Protein AF-A0A540X9M1-F1 (afdb_monomer_lite)

Structure (mmCIF, N/CA/C/O backbone):
data_AF-A0A540X9M1-F1
#
_entry.id   AF-A0A540X9M1-F1
#
loop_
_atom_site.group_PDB
_atom_site.id
_atom_site.type_symbol
_atom_site.label_atom_id
_atom_site.label_alt_id
_atom_site.label_comp_id
_atom_site.label_asym_id
_atom_site.label_entity_id
_atom_site.label_seq_id
_atom_site.pdbx_PDB_ins_code
_atom_site.Cartn_x
_atom_site.Cartn_y
_atom_site.Cartn_z
_atom_site.occupancy
_atom_site.B_iso_or_equiv
_atom_site.auth_seq_id
_atom_site.auth_comp_id
_atom_site.auth_asym_id
_atom_site.auth_atom_id
_atom_site.pdbx_PDB_model_num
ATOM 1 N N . MET A 1 1 ? 15.191 -65.947 -12.363 1.00 40.12 1 MET A N 1
ATOM 2 C CA . MET A 1 1 ? 13.821 -66.098 -11.823 1.00 40.12 1 MET A CA 1
ATOM 3 C C . MET A 1 1 ? 12.931 -65.120 -12.589 1.00 40.12 1 MET A C 1
ATOM 5 O O . MET A 1 1 ? 13.171 -63.929 -12.495 1.00 40.12 1 MET A O 1
ATOM 9 N N . ALA A 1 2 ? 12.210 -65.554 -13.632 1.00 44.59 2 ALA A N 1
ATOM 10 C CA . ALA A 1 2 ? 10.757 -65.828 -13.598 1.00 44.59 2 ALA A CA 1
ATOM 11 C C . ALA A 1 2 ? 9.999 -64.761 -12.771 1.00 44.59 2 ALA A C 1
ATOM 13 O O . ALA A 1 2 ? 10.252 -64.634 -11.583 1.00 44.59 2 ALA A O 1
ATOM 14 N N . THR A 1 3 ? 9.066 -63.954 -13.288 1.00 43.56 3 THR A N 1
ATOM 15 C CA . THR A 1 3 ? 7.877 -64.347 -14.061 1.00 43.56 3 THR A CA 1
ATOM 16 C C . THR A 1 3 ? 7.210 -63.097 -14.662 1.00 43.56 3 THR A C 1
ATOM 18 O O . THR A 1 3 ? 7.211 -62.031 -14.054 1.00 43.56 3 THR A O 1
ATOM 21 N N . ALA A 1 4 ? 6.605 -63.247 -15.839 1.00 46.09 4 ALA A N 1
ATOM 22 C CA . ALA A 1 4 ? 5.789 -62.248 -16.523 1.00 46.09 4 ALA A CA 1
ATOM 23 C C . ALA A 1 4 ? 4.456 -61.947 -15.805 1.00 46.09 4 ALA A C 1
ATOM 25 O O . ALA A 1 4 ? 3.835 -62.854 -15.252 1.00 46.09 4 ALA A O 1
ATOM 26 N N . LYS A 1 5 ? 3.926 -60.722 -15.960 1.00 47.62 5 LYS A N 1
ATOM 27 C CA . LYS A 1 5 ? 2.469 -60.500 -16.015 1.00 47.62 5 LYS A CA 1
ATOM 28 C C . LYS A 1 5 ? 2.088 -59.290 -16.880 1.00 47.62 5 LYS A C 1
ATOM 30 O O . LYS A 1 5 ? 2.079 -58.138 -16.470 1.00 47.62 5 LYS A O 1
ATOM 35 N N . LYS A 1 6 ? 1.768 -59.646 -18.119 1.00 46.22 6 LYS A N 1
ATOM 36 C CA . LYS A 1 6 ? 0.919 -58.992 -19.120 1.00 46.22 6 LYS A CA 1
ATOM 37 C C . LYS A 1 6 ? -0.387 -58.471 -18.495 1.00 46.22 6 LYS A C 1
ATOM 39 O O . LYS A 1 6 ? -1.029 -59.254 -17.799 1.00 46.22 6 LYS A O 1
ATOM 44 N N . SER A 1 7 ? -0.811 -57.234 -18.794 1.00 37.56 7 SER A N 1
ATOM 45 C CA . SER A 1 7 ? -2.231 -56.853 -18.998 1.00 37.56 7 SER A CA 1
ATOM 46 C C . SER A 1 7 ? -2.423 -55.365 -19.338 1.00 37.56 7 SER A C 1
ATOM 48 O O . SER A 1 7 ? -2.396 -54.497 -18.476 1.00 37.56 7 SER A O 1
ATOM 50 N N . ALA A 1 8 ? -2.718 -55.114 -20.609 1.00 46.34 8 ALA A N 1
ATOM 51 C CA . ALA A 1 8 ? -3.653 -54.107 -21.120 1.00 46.34 8 ALA A CA 1
ATOM 52 C C . ALA A 1 8 ? -4.416 -54.797 -22.281 1.00 46.34 8 ALA A C 1
ATOM 54 O O . ALA A 1 8 ? -3.934 -55.843 -22.733 1.00 46.34 8 ALA A O 1
ATOM 55 N N . PRO A 1 9 ? -5.534 -54.284 -22.837 1.00 51.19 9 PRO A N 1
ATOM 56 C CA . PRO A 1 9 ? -6.369 -53.133 -22.474 1.00 51.19 9 PRO A CA 1
ATOM 57 C C . PRO A 1 9 ? -7.859 -53.533 -22.292 1.00 51.19 9 PRO A C 1
ATOM 59 O O . PRO A 1 9 ? -8.270 -54.629 -22.671 1.00 51.19 9 PRO A O 1
ATOM 62 N N . ARG A 1 10 ? -8.726 -52.640 -21.794 1.00 41.19 10 ARG A N 1
ATOM 63 C CA . ARG A 1 10 ? -10.184 -52.790 -21.982 1.00 41.19 10 ARG A CA 1
ATOM 64 C C . ARG A 1 10 ? -10.826 -51.485 -22.436 1.00 41.19 10 ARG A C 1
ATOM 66 O O . ARG A 1 10 ? -10.939 -50.525 -21.687 1.00 41.19 10 ARG A O 1
ATOM 73 N N . LYS A 1 11 ? -11.243 -51.511 -23.701 1.00 40.19 11 LYS A N 1
ATOM 74 C CA . LYS A 1 11 ? -12.131 -50.572 -24.386 1.00 40.19 11 LYS A CA 1
ATOM 75 C C . LYS A 1 11 ? -13.544 -51.174 -24.340 1.00 40.19 11 LYS A C 1
ATOM 77 O O . LYS A 1 11 ? -13.704 -52.330 -24.721 1.00 40.19 11 LYS A O 1
ATOM 82 N N . ALA A 1 12 ? -14.544 -50.404 -23.924 1.00 38.69 12 ALA A N 1
ATOM 83 C CA . ALA A 1 12 ? -15.970 -50.604 -24.221 1.00 38.69 12 ALA A CA 1
ATOM 84 C C . ALA A 1 12 ? -16.629 -49.216 -24.074 1.00 38.69 12 ALA A C 1
ATOM 86 O O . ALA A 1 12 ? -16.526 -48.616 -23.014 1.00 38.69 12 ALA A O 1
ATOM 87 N N . ALA A 1 13 ? -16.999 -48.506 -25.141 1.00 34.94 13 ALA A N 1
ATOM 88 C CA . ALA A 1 13 ? -18.097 -48.726 -26.090 1.00 34.94 13 ALA A CA 1
ATOM 89 C C . ALA A 1 13 ? -19.477 -48.277 -25.557 1.00 34.94 13 ALA A C 1
ATOM 91 O O . ALA A 1 13 ? -20.135 -49.005 -24.827 1.00 34.94 13 ALA A O 1
ATOM 92 N N . MET A 1 14 ? -19.889 -47.100 -26.054 1.00 36.44 14 MET A N 1
ATOM 93 C CA . MET A 1 14 ? -21.210 -46.760 -26.610 1.00 36.44 14 MET A CA 1
ATOM 94 C C . MET A 1 14 ? -22.452 -46.851 -25.699 1.00 36.44 14 MET A C 1
ATOM 96 O O . MET A 1 14 ? -22.857 -47.944 -25.314 1.00 36.44 14 MET A O 1
ATOM 100 N N . LYS A 1 15 ? -23.183 -45.731 -25.555 1.00 41.03 15 LYS A N 1
ATOM 101 C CA . LYS A 1 15 ? -24.557 -45.585 -26.084 1.00 41.03 15 LYS A CA 1
ATOM 102 C C . LYS A 1 15 ? -25.106 -44.155 -25.957 1.00 41.03 15 LYS A C 1
ATOM 104 O O . LYS A 1 15 ? -25.005 -43.489 -24.938 1.00 41.03 15 LYS A O 1
ATOM 109 N N . ASN A 1 16 ? -25.668 -43.766 -27.090 1.00 31.14 16 ASN A N 1
ATOM 110 C CA . ASN A 1 16 ? -26.363 -42.565 -27.521 1.00 31.14 16 ASN A CA 1
ATOM 111 C C . ASN A 1 16 ? -27.521 -42.115 -26.604 1.00 31.14 16 ASN A C 1
ATOM 113 O O . ASN A 1 16 ? -28.281 -42.953 -26.124 1.00 31.14 16 ASN A O 1
ATOM 117 N N . SER A 1 17 ? -27.756 -40.805 -26.491 1.00 35.28 17 SER A N 1
ATOM 118 C CA . SER A 1 17 ? -29.108 -40.255 -26.304 1.00 35.28 17 SER A CA 1
ATOM 119 C C . SER A 1 17 ? -29.213 -38.882 -26.957 1.00 35.28 17 SER A C 1
ATOM 121 O O . SER A 1 17 ? -28.836 -37.849 -26.415 1.00 35.28 17 SER A O 1
ATOM 123 N N . THR A 1 18 ? -29.710 -38.931 -28.186 1.00 35.53 18 THR A N 1
ATOM 124 C CA . THR A 1 18 ? -30.287 -37.840 -28.961 1.00 35.53 18 THR A CA 1
ATOM 125 C C . THR A 1 18 ? -31.755 -37.629 -28.589 1.00 35.53 18 THR A C 1
ATOM 127 O O . THR A 1 18 ? -32.538 -38.571 -28.667 1.00 35.53 18 THR A O 1
ATOM 130 N N . SER A 1 19 ? -32.134 -36.376 -28.355 1.00 38.03 19 SER A N 1
ATOM 131 C CA . SER A 1 19 ? -33.450 -35.779 -28.659 1.00 38.03 19 SER A CA 1
ATOM 132 C C . SER A 1 19 ? -33.206 -34.263 -28.695 1.00 38.03 19 SER A C 1
ATOM 134 O O . SER A 1 19 ? -32.869 -33.691 -27.667 1.00 38.03 19 SER A O 1
ATOM 136 N N . LYS A 1 20 ? -33.064 -33.553 -29.821 1.00 33.50 20 LYS A N 1
ATOM 137 C CA . LYS A 1 20 ? -33.944 -33.308 -30.981 1.00 33.50 20 LYS A CA 1
ATOM 138 C C . LYS A 1 20 ? -35.369 -32.823 -30.639 1.00 33.50 20 LYS A C 1
ATOM 140 O O . LYS A 1 20 ? -36.258 -33.624 -30.400 1.00 33.50 20 LYS A O 1
ATOM 145 N N . THR A 1 21 ? -35.515 -31.493 -30.771 1.00 27.20 21 THR A N 1
ATOM 146 C CA . THR A 1 21 ? -36.560 -30.719 -31.495 1.00 27.20 21 THR A CA 1
ATOM 147 C C . THR A 1 21 ? -38.022 -30.717 -31.039 1.00 27.20 21 THR A C 1
ATOM 149 O O . THR A 1 21 ? -38.683 -31.741 -31.125 1.00 27.20 21 THR A O 1
ATOM 152 N N . ALA A 1 22 ? -38.542 -29.504 -30.770 1.00 30.06 22 ALA A N 1
ATOM 153 C CA . ALA A 1 22 ? -39.690 -28.825 -31.429 1.00 30.06 22 ALA A CA 1
ATOM 154 C C . ALA A 1 22 ? -40.214 -27.708 -30.485 1.00 30.06 22 ALA A C 1
ATOM 156 O O . ALA A 1 22 ? -40.530 -27.990 -29.340 1.00 30.06 22 ALA A O 1
ATOM 157 N N . THR A 1 23 ? -40.107 -26.409 -30.795 1.00 27.17 23 THR A N 1
ATOM 158 C CA . THR A 1 23 ? -40.885 -25.588 -31.757 1.00 27.17 23 THR A CA 1
ATOM 159 C C . THR A 1 23 ? -42.190 -25.010 -31.184 1.00 27.17 23 THR A C 1
ATOM 161 O O . THR A 1 23 ? -43.039 -25.739 -30.689 1.00 27.17 23 THR A O 1
ATOM 164 N N . SER A 1 24 ? -42.365 -23.701 -31.446 1.00 29.70 24 SER A N 1
ATOM 165 C CA . SER A 1 24 ? -43.561 -22.842 -31.308 1.00 29.70 24 SER A CA 1
ATOM 166 C C . SER A 1 24 ? -43.813 -22.277 -29.900 1.00 29.70 24 SER A C 1
ATOM 168 O O . SER A 1 24 ? -43.707 -22.989 -28.921 1.00 29.70 24 SER A O 1
ATOM 170 N N . LYS A 1 25 ? -44.176 -21.001 -29.703 1.00 35.75 25 LYS A N 1
ATOM 171 C CA . LYS A 1 25 ? -45.042 -20.169 -30.547 1.00 35.75 25 LYS A CA 1
ATOM 172 C C . LYS A 1 25 ? -44.924 -18.672 -30.186 1.00 35.75 25 LYS A C 1
ATOM 174 O O . LYS A 1 25 ? -44.965 -18.289 -29.024 1.00 35.75 25 LYS A O 1
ATOM 179 N N . LYS A 1 26 ? -44.824 -17.871 -31.245 1.00 30.91 26 LYS A N 1
ATOM 180 C CA . LYS A 1 26 ? -45.209 -16.465 -31.458 1.00 30.91 26 LYS A CA 1
ATOM 181 C C . LYS A 1 26 ? -46.365 -15.938 -30.583 1.00 30.91 26 LYS A C 1
ATOM 183 O O . LYS A 1 26 ? -47.400 -16.584 -30.574 1.00 30.91 26 LYS A O 1
ATOM 188 N N . HIS A 1 27 ? -46.207 -14.739 -30.008 1.00 36.44 27 HIS A N 1
ATOM 189 C CA . HIS A 1 27 ? -47.213 -13.667 -29.806 1.00 36.44 27 HIS A CA 1
ATOM 190 C C . HIS A 1 27 ? -46.422 -12.382 -29.460 1.00 36.44 27 HIS A C 1
ATOM 192 O O . HIS A 1 27 ? -45.698 -12.355 -28.475 1.00 36.44 27 HIS A O 1
ATOM 198 N N . GLU A 1 28 ? -46.191 -11.475 -30.410 1.00 26.77 28 GLU A N 1
ATOM 199 C CA . GLU A 1 28 ? -47.036 -10.320 -30.771 1.00 26.77 28 GLU A CA 1
ATOM 200 C C . GLU A 1 28 ? -47.001 -9.174 -29.738 1.00 26.77 28 GLU A C 1
ATOM 202 O O . GLU A 1 28 ? -47.323 -9.341 -28.567 1.00 26.77 28 GLU A O 1
ATOM 207 N N . ALA A 1 29 ? -46.561 -8.003 -30.211 1.00 33.75 29 ALA A N 1
ATOM 208 C CA . ALA A 1 29 ? -46.493 -6.738 -29.485 1.00 33.75 29 ALA A CA 1
ATOM 209 C C . ALA A 1 29 ? -47.887 -6.131 -29.244 1.00 33.75 29 ALA A C 1
ATOM 211 O O . ALA A 1 29 ? -48.809 -6.371 -30.024 1.00 33.75 29 ALA A O 1
ATOM 212 N N . PRO A 1 30 ? -47.997 -5.184 -28.296 1.00 35.56 30 PRO A N 1
ATOM 213 C CA . PRO A 1 30 ? -48.473 -3.873 -28.729 1.00 35.56 30 PRO A CA 1
ATOM 214 C C . PRO A 1 30 ? -47.672 -2.678 -28.180 1.00 35.56 30 PRO A C 1
ATOM 216 O O . PRO A 1 30 ? -46.792 -2.774 -27.333 1.00 35.56 30 PRO A O 1
ATOM 219 N N . LYS A 1 31 ? -47.982 -1.539 -28.802 1.00 28.56 31 LYS A N 1
ATOM 220 C CA . LYS A 1 31 ? -47.315 -0.232 -28.844 1.00 28.56 31 LYS A CA 1
ATOM 221 C C . LYS A 1 31 ? -47.693 0.703 -27.679 1.00 28.56 31 LYS A C 1
ATOM 223 O O . LYS A 1 31 ? -48.821 0.624 -27.214 1.00 28.56 31 LYS A O 1
ATOM 228 N N . LYS A 1 32 ? -46.831 1.725 -27.476 1.00 28.73 32 LYS A N 1
ATOM 229 C CA . LYS A 1 32 ? -47.068 3.099 -26.935 1.00 28.73 32 LYS A CA 1
ATOM 230 C C . LYS A 1 32 ? -47.558 3.158 -25.471 1.00 28.73 32 LYS A C 1
ATOM 232 O O . LYS A 1 32 ? -48.390 2.375 -25.066 1.00 28.73 32 LYS A O 1
ATOM 237 N N . VAL A 1 33 ? -47.065 4.048 -24.602 1.00 28.75 33 VAL A N 1
ATOM 238 C CA . VAL A 1 33 ? -47.273 5.511 -24.604 1.00 28.75 33 VAL A CA 1
ATOM 239 C C . VAL A 1 33 ? -46.202 6.209 -23.732 1.00 28.75 33 VAL A C 1
ATOM 241 O O . VAL A 1 33 ? -45.885 5.752 -22.642 1.00 28.75 33 VAL A O 1
ATOM 244 N N . ALA A 1 34 ? -45.713 7.363 -24.189 1.00 31.67 34 ALA A N 1
ATOM 245 C CA . ALA A 1 34 ? -45.129 8.457 -23.394 1.00 31.67 34 ALA A CA 1
ATOM 246 C C . ALA A 1 34 ? -45.814 9.767 -23.853 1.00 31.67 34 ALA A C 1
ATOM 248 O O . ALA A 1 34 ? -46.407 9.737 -24.939 1.00 31.67 34 ALA A O 1
ATOM 249 N N . PRO A 1 35 ? -45.659 10.948 -23.209 1.00 41.44 35 PRO A N 1
ATOM 250 C CA . PRO A 1 35 ? -45.344 11.334 -21.819 1.00 41.44 35 PRO A CA 1
ATOM 251 C C . PRO A 1 35 ? -46.453 12.287 -21.257 1.00 41.44 35 PRO A C 1
ATOM 253 O O . PRO A 1 35 ? -47.528 12.379 -21.851 1.00 41.44 35 PRO A O 1
ATOM 256 N N . PRO A 1 36 ? -46.206 13.099 -20.206 1.00 33.16 36 PRO A N 1
ATOM 257 C CA . PRO A 1 36 ? -46.449 14.530 -20.436 1.00 33.16 36 PRO A CA 1
ATOM 258 C C . PRO A 1 36 ? -45.364 15.470 -19.887 1.00 33.16 36 PRO A C 1
ATOM 260 O O . PRO A 1 36 ? -44.827 15.304 -18.796 1.00 33.16 36 PRO A O 1
ATOM 263 N N . LYS A 1 37 ? -45.092 16.513 -20.681 1.00 31.83 37 LYS A N 1
ATOM 264 C CA . LYS A 1 37 ? -44.426 17.762 -20.291 1.00 31.83 37 LYS A CA 1
ATOM 265 C C . LYS A 1 37 ? -45.449 18.700 -19.640 1.00 31.83 37 LYS A C 1
ATOM 267 O O . LYS A 1 37 ? -46.584 18.730 -20.111 1.00 31.83 37 LYS A O 1
ATOM 272 N N . LYS A 1 38 ? -45.007 19.556 -18.709 1.00 29.44 38 LYS A N 1
ATOM 273 C CA . LYS A 1 38 ? -45.338 21.000 -18.654 1.00 29.44 38 LYS A CA 1
ATOM 274 C C . LYS A 1 38 ? -44.505 21.714 -17.572 1.00 29.44 38 LYS A C 1
ATOM 276 O O . LYS A 1 38 ? -44.605 21.392 -16.397 1.00 29.44 38 LYS A O 1
ATOM 281 N N . ALA A 1 39 ? -43.697 22.684 -18.003 1.00 30.80 39 ALA A N 1
ATOM 282 C CA . ALA A 1 39 ? -43.271 23.843 -17.205 1.00 30.80 39 ALA A CA 1
ATOM 283 C C . ALA A 1 39 ? -44.371 24.933 -17.305 1.00 30.80 39 ALA A C 1
ATOM 285 O O . ALA A 1 39 ? -45.205 24.810 -18.213 1.00 30.80 39 ALA A O 1
ATOM 286 N N . PRO A 1 40 ? -44.410 25.979 -16.444 1.00 36.53 40 PRO A N 1
ATOM 287 C CA . PRO A 1 40 ? -43.554 27.157 -16.684 1.00 36.53 40 PRO A CA 1
ATOM 288 C C . PRO A 1 40 ? -43.097 27.992 -15.445 1.00 36.53 40 PRO A C 1
ATOM 290 O O . PRO A 1 40 ? -43.697 27.969 -14.379 1.00 36.53 40 PRO A O 1
ATOM 293 N N . THR A 1 41 ? -42.031 28.779 -15.676 1.00 26.34 41 THR A N 1
ATOM 294 C CA . THR A 1 41 ? -41.731 30.167 -15.211 1.00 26.34 41 THR A CA 1
ATOM 295 C C . THR A 1 41 ? -41.477 30.546 -13.731 1.00 26.34 41 THR A C 1
ATOM 297 O O . THR A 1 41 ? -42.386 30.679 -12.930 1.00 26.34 41 THR A O 1
ATOM 300 N N . ALA A 1 42 ? -40.204 30.890 -13.473 1.00 29.44 42 ALA A N 1
ATOM 301 C CA . ALA A 1 42 ? -39.637 32.124 -12.885 1.00 29.44 42 ALA A CA 1
ATOM 302 C C . ALA A 1 42 ? -40.184 32.812 -11.595 1.00 29.44 42 ALA A C 1
ATOM 304 O O . ALA A 1 42 ? -41.259 33.395 -11.587 1.00 29.44 42 ALA A O 1
ATOM 305 N N . ARG A 1 43 ? -39.217 33.018 -10.669 1.00 26.03 43 ARG A N 1
ATOM 306 C CA . ARG A 1 43 ? -38.834 34.257 -9.925 1.00 26.03 43 ARG A CA 1
ATOM 307 C C . ARG A 1 43 ? -39.224 34.440 -8.430 1.00 26.03 43 ARG A C 1
ATOM 309 O O . ARG A 1 43 ? -40.346 34.784 -8.102 1.00 26.03 43 ARG A O 1
ATOM 316 N N . LYS A 1 44 ? -38.143 34.460 -7.618 1.00 25.77 44 LYS A N 1
ATOM 317 C CA . LYS A 1 44 ? -37.767 35.365 -6.493 1.00 25.77 44 LYS A CA 1
ATOM 318 C C . LYS A 1 44 ? -38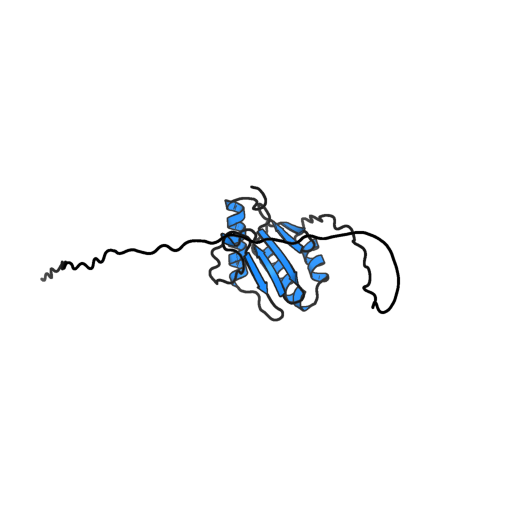.353 35.193 -5.065 1.00 25.77 44 LYS A C 1
ATOM 320 O O . LYS A 1 44 ? -39.505 35.521 -4.849 1.00 25.77 44 LYS A O 1
ATOM 325 N N . SER A 1 45 ? -37.424 34.903 -4.120 1.00 27.83 45 SER A N 1
ATOM 326 C CA . SER A 1 45 ? -37.226 35.439 -2.730 1.00 27.83 45 SER A CA 1
ATOM 327 C C . SER A 1 45 ? -38.396 35.331 -1.722 1.00 27.83 45 SER A C 1
ATOM 329 O O . SER A 1 45 ? -39.518 35.635 -2.073 1.00 27.83 45 SER A O 1
ATOM 331 N N . SER A 1 46 ? -38.261 34.966 -0.437 1.00 28.52 46 SER A N 1
ATOM 332 C CA . SER A 1 46 ? -37.218 35.238 0.576 1.00 28.52 46 SER A CA 1
ATOM 333 C C . SER A 1 46 ? -37.620 34.635 1.949 1.00 28.52 46 SER A C 1
ATOM 335 O O . SER A 1 46 ? -38.806 34.674 2.250 1.00 28.52 46 SER A O 1
ATOM 337 N N . SER A 1 47 ? -36.624 34.262 2.788 1.00 30.70 47 SER A N 1
ATOM 338 C CA . SER A 1 47 ? -36.597 34.339 4.285 1.00 30.70 47 SER A CA 1
ATOM 339 C C . SER A 1 47 ? -37.530 33.389 5.081 1.00 30.70 47 SER A C 1
ATOM 341 O O . SER A 1 47 ? -38.672 33.223 4.696 1.00 30.70 47 SER A O 1
ATOM 343 N N . LYS A 1 48 ? -37.244 32.763 6.240 1.00 30.17 48 LYS A N 1
ATOM 344 C CA . LYS A 1 48 ? -36.210 32.723 7.313 1.00 30.17 48 LYS A CA 1
ATOM 345 C C . LYS A 1 48 ? -36.714 31.587 8.264 1.00 30.17 48 LYS A C 1
ATOM 347 O O . LYS A 1 48 ? -37.924 31.448 8.375 1.00 30.17 48 LYS A O 1
ATOM 352 N N . ASP A 1 49 ? -35.955 30.672 8.874 1.00 27.97 49 ASP A N 1
ATOM 353 C CA . ASP A 1 49 ? -35.146 30.831 10.097 1.00 27.97 49 ASP A CA 1
ATOM 354 C C . ASP A 1 49 ? -34.761 29.423 10.648 1.00 27.97 49 ASP A C 1
ATOM 356 O O . ASP A 1 49 ? -35.577 28.507 10.554 1.00 27.97 49 ASP A O 1
ATOM 360 N N . ARG A 1 50 ? -33.598 29.319 11.328 1.00 31.06 50 ARG A N 1
ATOM 361 C CA . ARG A 1 50 ? -33.221 28.322 12.376 1.00 31.06 50 ARG A CA 1
ATOM 362 C C . ARG A 1 50 ? -32.836 26.889 11.931 1.00 31.06 50 ARG A C 1
ATOM 364 O O . ARG A 1 50 ? -33.647 26.167 11.381 1.00 31.06 50 ARG A O 1
ATOM 371 N N . SER A 1 51 ? -31.651 26.320 12.183 1.00 34.72 51 SER A N 1
ATOM 372 C CA . SER A 1 51 ? -30.505 26.652 13.042 1.00 34.72 51 SER A CA 1
ATOM 373 C C . SER A 1 51 ? -29.250 25.932 12.520 1.00 34.72 51 SER A C 1
ATOM 375 O O . SER A 1 51 ? -29.189 24.704 12.546 1.00 34.72 51 SER A O 1
ATOM 377 N N . GLU A 1 52 ? -28.228 26.684 12.112 1.00 31.64 52 GLU A N 1
ATOM 378 C CA . GLU A 1 52 ? -26.888 26.152 11.842 1.00 31.64 52 GLU A CA 1
ATOM 379 C C . GLU A 1 52 ? -26.077 26.062 13.146 1.00 31.64 52 GLU A C 1
ATOM 381 O O . GLU A 1 52 ? -25.994 27.027 13.906 1.00 31.64 52 GLU A O 1
ATOM 386 N N . ARG A 1 53 ? -25.452 24.904 13.401 1.00 35.50 53 ARG A N 1
ATOM 387 C CA . ARG A 1 53 ? -24.252 24.821 14.251 1.00 35.50 53 ARG A CA 1
ATOM 388 C C . ARG A 1 53 ? -23.035 25.023 13.347 1.00 35.50 53 ARG A C 1
ATOM 390 O O . ARG A 1 53 ? -23.018 24.459 12.253 1.00 35.50 53 ARG A O 1
ATOM 397 N N . PRO A 1 54 ? -22.033 25.807 13.767 1.00 35.94 54 PRO A N 1
ATOM 398 C CA . PRO A 1 54 ? -20.979 26.261 12.876 1.00 35.94 54 PRO A CA 1
ATOM 399 C C . PRO A 1 54 ? -20.035 25.109 12.526 1.00 35.94 54 PRO A C 1
ATOM 401 O O . PRO A 1 54 ? -19.370 24.547 13.394 1.00 35.94 54 PRO A O 1
ATOM 404 N N . VAL A 1 55 ? -19.947 24.782 11.237 1.00 42.75 55 VAL A N 1
ATOM 405 C CA . VAL A 1 55 ? -18.792 24.068 10.688 1.00 42.75 55 VAL A CA 1
ATOM 406 C C . VAL A 1 55 ? -17.610 25.047 10.678 1.00 42.75 55 VAL A C 1
ATOM 408 O O . VAL A 1 55 ? -17.716 26.106 10.051 1.00 42.75 55 VAL A O 1
ATOM 411 N N . PRO A 1 56 ? -16.490 24.778 11.374 1.00 40.09 56 PRO A N 1
ATOM 412 C CA . PRO A 1 56 ? -15.324 25.638 11.264 1.00 40.09 56 PRO A CA 1
ATOM 413 C C . PRO A 1 56 ? -14.776 25.527 9.840 1.00 40.09 56 PRO A C 1
ATOM 415 O O . PRO A 1 56 ? -14.304 24.483 9.389 1.00 40.09 56 PRO A O 1
ATOM 418 N N . LYS A 1 57 ? -14.893 26.638 9.117 1.00 42.66 57 LYS A N 1
ATOM 419 C CA . LYS A 1 57 ? -14.395 26.847 7.764 1.00 42.66 57 LYS A CA 1
ATOM 420 C C . LYS A 1 57 ? -12.877 26.998 7.830 1.00 42.66 57 LYS A C 1
ATOM 422 O O . LYS A 1 57 ? -12.377 28.105 8.001 1.00 42.66 57 LYS A O 1
ATOM 427 N N . LEU A 1 58 ? -12.145 25.890 7.718 1.00 36.78 58 LEU A N 1
ATOM 428 C CA . LEU A 1 58 ? -10.704 25.940 7.482 1.00 36.78 58 LEU A CA 1
ATOM 429 C C . LEU A 1 58 ? -10.451 25.973 5.969 1.00 36.78 58 LEU A C 1
ATOM 431 O O . LEU A 1 58 ? -10.901 25.103 5.225 1.00 36.78 58 LEU A O 1
ATOM 435 N N . ALA A 1 59 ? -9.803 27.049 5.530 1.00 35.81 59 ALA A N 1
ATOM 436 C CA . ALA A 1 59 ? -9.504 27.389 4.144 1.00 35.81 59 ALA A CA 1
ATOM 437 C C . ALA A 1 59 ? -8.728 26.283 3.389 1.00 35.81 59 ALA A C 1
ATOM 439 O O . ALA A 1 59 ? -7.980 25.526 4.013 1.00 35.81 59 ALA A O 1
ATOM 440 N N . PRO A 1 60 ? -8.838 26.203 2.046 1.00 44.50 60 PRO A N 1
ATOM 441 C CA . PRO A 1 60 ? -8.020 25.297 1.254 1.00 44.50 60 PRO A CA 1
ATOM 442 C C . PRO A 1 60 ? -6.593 25.852 1.190 1.00 44.50 60 PRO A C 1
ATOM 444 O O . PRO A 1 60 ? -6.289 26.737 0.393 1.00 44.50 60 PRO A O 1
ATOM 447 N N . ALA A 1 61 ? -5.707 25.342 2.045 1.00 43.94 61 ALA A N 1
ATOM 448 C CA . ALA A 1 61 ? -4.277 25.516 1.843 1.00 43.94 61 ALA A CA 1
ATOM 449 C C . ALA A 1 61 ? -3.897 24.795 0.543 1.00 43.94 61 ALA A C 1
ATOM 451 O O . ALA A 1 61 ? -4.176 23.607 0.370 1.00 43.94 61 ALA A O 1
ATOM 452 N N . GLN A 1 62 ? -3.310 25.549 -0.378 1.00 41.50 62 GLN A N 1
ATOM 453 C CA . GLN A 1 62 ? -2.783 25.084 -1.653 1.00 41.50 62 GLN A CA 1
ATOM 454 C C . GLN A 1 62 ? -1.849 23.886 -1.421 1.00 41.50 62 GLN A C 1
ATOM 456 O O . GLN A 1 62 ? -0.727 24.046 -0.950 1.00 41.50 62 GLN A O 1
ATOM 461 N N . VAL A 1 63 ? -2.312 22.673 -1.728 1.00 45.97 63 VAL A N 1
ATOM 462 C CA . VAL A 1 63 ? -1.452 21.485 -1.782 1.00 45.97 63 VAL A CA 1
ATOM 463 C C . VAL A 1 63 ? -0.761 21.490 -3.136 1.00 45.97 63 VAL A C 1
ATOM 465 O O . VAL A 1 63 ? -1.289 20.998 -4.132 1.00 45.97 63 VAL A O 1
ATOM 468 N N . THR A 1 64 ? 0.421 22.095 -3.176 1.00 40.78 64 THR A N 1
ATOM 469 C CA . THR A 1 64 ? 1.405 21.792 -4.211 1.00 40.78 64 THR A CA 1
ATOM 470 C C . THR A 1 64 ? 1.767 20.302 -4.116 1.00 40.78 64 THR A C 1
ATOM 472 O O . THR A 1 64 ? 1.808 19.753 -3.008 1.00 40.78 64 THR A O 1
ATOM 475 N N . PRO A 1 65 ? 1.998 19.599 -5.241 1.00 44.62 65 PRO A N 1
ATOM 476 C CA . PRO A 1 65 ? 2.534 18.245 -5.202 1.00 44.62 65 PRO A CA 1
ATOM 477 C C . PRO A 1 65 ? 3.951 18.307 -4.620 1.00 44.62 65 PRO A C 1
ATOM 479 O O . PRO A 1 65 ? 4.915 18.629 -5.307 1.00 44.62 65 PRO A O 1
ATOM 482 N N . GLN A 1 66 ? 4.063 18.054 -3.318 1.00 50.97 66 GLN A N 1
ATOM 483 C CA . GLN A 1 66 ? 5.335 17.915 -2.619 1.00 50.97 66 GLN A CA 1
ATOM 484 C C . GLN A 1 66 ? 5.929 16.556 -3.013 1.00 50.97 66 GLN A C 1
ATOM 486 O O . GLN A 1 66 ? 5.707 15.549 -2.339 1.00 50.97 66 GLN A O 1
ATOM 491 N N . THR A 1 67 ? 6.653 16.505 -4.131 1.00 46.03 67 THR A N 1
ATOM 492 C CA . THR A 1 67 ? 7.495 15.356 -4.487 1.00 46.03 67 THR A CA 1
ATOM 493 C C . THR A 1 67 ? 8.758 15.429 -3.631 1.00 46.03 67 THR A C 1
ATOM 495 O O . THR A 1 67 ? 9.779 15.961 -4.053 1.00 46.03 67 THR A O 1
ATOM 498 N N . SER A 1 68 ? 8.676 14.981 -2.377 1.00 44.22 68 SER A N 1
ATOM 499 C CA . SER A 1 68 ? 9.859 14.833 -1.525 1.00 44.22 68 SER A CA 1
ATOM 500 C C . SER A 1 68 ? 10.475 13.457 -1.743 1.00 44.22 68 SER A C 1
ATOM 502 O O . SER A 1 68 ? 9.854 12.438 -1.464 1.00 44.22 68 SER A O 1
ATOM 504 N N . SER A 1 69 ? 11.728 13.439 -2.191 1.00 44.97 69 SER A N 1
ATOM 505 C CA . SER A 1 69 ? 12.549 12.241 -2.429 1.00 44.97 69 SER A CA 1
ATOM 506 C C . SER A 1 69 ? 12.884 11.451 -1.153 1.00 44.97 69 SER A C 1
ATOM 508 O O . SER A 1 69 ? 13.509 10.398 -1.219 1.00 44.97 69 SER A O 1
ATOM 510 N N . ALA A 1 70 ? 12.482 11.949 0.018 1.00 47.84 70 ALA A N 1
ATOM 511 C CA . ALA A 1 70 ? 12.550 11.227 1.275 1.00 47.84 70 ALA A CA 1
ATOM 512 C C . ALA A 1 70 ? 11.203 10.533 1.497 1.00 47.84 70 ALA A C 1
ATOM 514 O O . ALA A 1 70 ? 10.247 11.174 1.933 1.00 47.84 70 ALA A O 1
ATOM 515 N N . GLN A 1 71 ? 11.147 9.223 1.228 1.00 51.75 71 GLN A N 1
ATOM 516 C CA . GLN A 1 71 ? 9.961 8.363 1.389 1.00 51.75 71 GLN A CA 1
ATOM 517 C C . GLN A 1 71 ? 9.227 8.518 2.744 1.00 51.75 71 GLN A C 1
ATOM 519 O O . GLN A 1 71 ? 8.076 8.105 2.872 1.00 51.75 71 GLN A O 1
ATOM 524 N N . GLY A 1 72 ? 9.866 9.127 3.748 1.00 59.03 72 GLY A N 1
ATOM 525 C CA . GLY A 1 72 ? 9.292 9.389 5.063 1.00 59.03 72 GLY A CA 1
ATOM 526 C C . GLY A 1 72 ? 8.543 10.716 5.223 1.00 59.03 72 GLY A C 1
ATOM 527 O O . GLY A 1 72 ? 7.542 10.728 5.922 1.00 59.03 72 GLY A O 1
ATOM 528 N N . SER A 1 73 ? 8.950 11.836 4.613 1.00 73.00 73 SER A N 1
ATOM 529 C CA . SER A 1 73 ? 8.476 13.153 5.096 1.00 73.00 73 SER A CA 1
ATOM 530 C C . SER A 1 73 ? 7.006 13.439 4.768 1.00 73.00 73 SER A C 1
ATOM 532 O O . SER A 1 73 ? 6.259 13.921 5.618 1.00 73.00 73 SER A O 1
ATOM 534 N N . ALA A 1 74 ? 6.563 13.109 3.554 1.00 81.62 74 ALA A N 1
ATOM 535 C CA . ALA A 1 74 ? 5.189 13.357 3.124 1.00 81.62 74 ALA A CA 1
ATOM 536 C C . ALA A 1 74 ? 4.197 12.343 3.722 1.00 81.62 74 ALA A C 1
ATOM 538 O O . ALA A 1 74 ? 3.085 12.710 4.107 1.00 81.62 74 ALA A O 1
ATOM 539 N N . VAL A 1 75 ? 4.605 11.074 3.823 1.00 86.88 75 VAL A N 1
ATOM 540 C CA . VAL A 1 75 ? 3.777 10.006 4.399 1.00 86.88 75 VAL A CA 1
ATOM 541 C C . VAL A 1 75 ? 3.703 10.138 5.917 1.00 86.88 75 VAL A C 1
ATOM 543 O O . VAL A 1 75 ? 2.615 10.009 6.466 1.00 86.88 75 VAL A O 1
ATOM 546 N N . ASP A 1 76 ? 4.797 10.469 6.605 1.00 87.12 76 ASP A N 1
ATOM 547 C CA . ASP A 1 76 ? 4.775 10.687 8.056 1.00 87.12 76 ASP A CA 1
ATOM 548 C C . ASP A 1 76 ? 3.934 11.919 8.423 1.00 87.12 76 ASP A C 1
ATOM 550 O O . ASP A 1 76 ? 3.087 11.838 9.310 1.00 87.12 76 ASP A O 1
ATOM 554 N N . ALA A 1 77 ? 4.029 13.011 7.652 1.00 87.94 77 ALA A N 1
ATOM 555 C CA . ALA A 1 77 ? 3.139 14.161 7.815 1.00 87.94 77 ALA A CA 1
ATOM 556 C C . ALA A 1 77 ? 1.660 13.811 7.565 1.00 87.94 77 ALA A C 1
ATOM 558 O O . ALA A 1 77 ? 0.774 14.367 8.213 1.00 87.94 77 ALA A O 1
ATOM 559 N N . PHE A 1 78 ? 1.369 12.891 6.639 1.00 88.88 78 PHE A N 1
ATOM 560 C CA . PHE A 1 78 ? 0.019 12.356 6.451 1.00 88.88 78 PHE A CA 1
ATOM 561 C C . PHE A 1 78 ? -0.423 11.514 7.658 1.00 88.88 78 PHE A C 1
ATOM 563 O O . PHE A 1 78 ? -1.540 11.693 8.143 1.00 88.88 78 PHE A O 1
ATOM 570 N N . VAL A 1 79 ? 0.459 10.660 8.188 1.00 90.31 79 VAL A N 1
ATOM 571 C CA . VAL A 1 79 ? 0.212 9.840 9.385 1.00 90.31 79 VAL A CA 1
ATOM 572 C C . VAL A 1 79 ? -0.069 10.695 10.612 1.00 90.31 79 VAL A C 1
ATOM 574 O O . VAL A 1 79 ? -1.070 10.465 11.282 1.00 90.31 79 VAL A O 1
ATOM 577 N N . ALA A 1 80 ? 0.720 11.738 10.854 1.00 89.19 80 ALA A N 1
ATOM 578 C CA . ALA A 1 80 ? 0.560 12.625 12.003 1.00 89.19 80 ALA A CA 1
ATOM 579 C C . ALA A 1 80 ? -0.801 13.351 12.058 1.00 89.19 80 ALA A C 1
ATOM 581 O O . ALA A 1 80 ? -1.202 13.831 13.115 1.00 89.19 80 ALA A O 1
ATOM 582 N N . ARG A 1 81 ? -1.526 13.441 10.933 1.00 88.06 81 ARG A N 1
ATOM 583 C CA . ARG A 1 81 ? -2.821 14.138 10.825 1.00 88.06 81 ARG A CA 1
ATOM 584 C C . ARG A 1 81 ? -4.033 13.237 11.080 1.00 88.06 81 ARG A C 1
ATOM 586 O O . ARG A 1 81 ? -5.155 13.736 11.058 1.00 88.06 81 ARG A O 1
ATOM 593 N N . MET A 1 82 ? -3.826 11.932 11.252 1.00 87.19 82 MET A N 1
ATOM 594 C CA . MET A 1 82 ? -4.898 10.941 11.383 1.00 87.19 82 MET A CA 1
ATOM 595 C C . MET A 1 82 ? -5.254 10.628 12.841 1.00 87.19 82 MET A C 1
ATOM 597 O O . MET A 1 82 ? -4.483 10.911 13.755 1.00 87.19 82 MET A O 1
ATOM 601 N N . GLU A 1 83 ? -6.418 10.011 13.059 1.00 83.75 83 GLU A N 1
ATOM 602 C CA . GLU A 1 83 ? -6.824 9.493 14.373 1.00 83.75 83 GLU A CA 1
ATOM 603 C C . GLU A 1 83 ? -5.946 8.301 14.787 1.00 83.75 83 GLU A C 1
ATOM 605 O O . GLU A 1 83 ? -5.473 7.556 13.929 1.00 83.75 83 GLU A O 1
ATOM 610 N N . GLY A 1 84 ? -5.743 8.094 16.095 1.00 88.50 84 GLY A N 1
ATOM 611 C CA . GLY A 1 84 ? -4.758 7.135 16.628 1.00 88.50 84 GLY A CA 1
ATOM 612 C C . GLY A 1 84 ? -4.809 5.751 15.970 1.00 88.50 84 GLY A C 1
ATOM 613 O O . GLY A 1 84 ? -3.814 5.307 15.406 1.00 88.50 84 GLY A O 1
ATOM 614 N N . TRP A 1 85 ? -5.998 5.147 15.890 1.0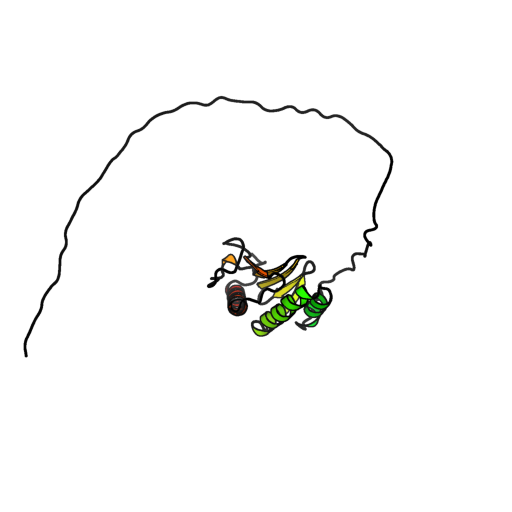0 92.44 85 TRP A N 1
ATOM 615 C CA . TRP A 1 85 ? -6.166 3.812 15.300 1.00 92.44 85 TRP A CA 1
ATOM 616 C C . TRP A 1 85 ? -5.801 3.742 13.805 1.00 92.44 85 TRP A C 1
ATOM 618 O O . TRP A 1 85 ? -5.371 2.699 13.314 1.00 92.44 85 TRP A O 1
ATOM 628 N N . GLN A 1 86 ? -5.966 4.837 13.054 1.00 92.56 86 GLN A N 1
ATOM 629 C CA . GLN A 1 86 ? -5.559 4.899 11.648 1.00 92.56 86 GLN A CA 1
ATOM 630 C C . GLN A 1 86 ? -4.038 4.984 11.542 1.00 92.56 86 GLN A C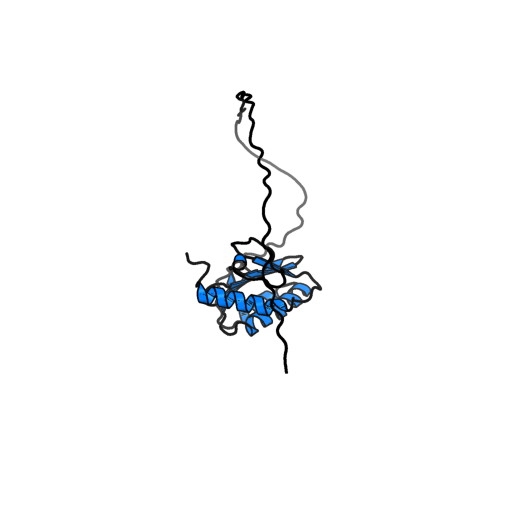 1
ATOM 632 O O . GLN A 1 86 ? -3.459 4.377 10.642 1.00 92.56 86 GLN A O 1
ATOM 637 N N . GLN A 1 87 ? -3.382 5.707 12.457 1.00 92.62 87 GLN A N 1
ATOM 638 C CA . GLN A 1 87 ? -1.921 5.764 12.516 1.00 92.62 87 GLN A CA 1
ATOM 639 C C . GLN A 1 87 ? -1.329 4.382 12.794 1.00 92.62 87 GLN A C 1
ATOM 641 O O . GLN A 1 87 ? -0.370 3.994 12.125 1.00 92.62 87 GLN A O 1
ATOM 646 N N . ASP A 1 88 ? -1.948 3.622 13.701 1.00 92.12 88 ASP A N 1
ATOM 647 C CA . ASP A 1 88 ? -1.542 2.257 14.055 1.00 92.12 88 ASP A CA 1
ATOM 648 C C . ASP A 1 88 ? -1.618 1.276 12.874 1.00 92.12 88 ASP A C 1
ATOM 650 O O . ASP A 1 88 ? -0.922 0.265 12.867 1.00 92.12 88 ASP A O 1
ATOM 654 N N . ILE A 1 89 ? -2.417 1.579 11.845 1.00 94.00 89 ILE A N 1
ATOM 655 C CA . ILE A 1 89 ? -2.521 0.773 10.619 1.00 94.00 89 ILE A CA 1
ATOM 656 C C . ILE A 1 89 ? -1.630 1.334 9.507 1.00 94.00 89 ILE A C 1
ATOM 658 O O . ILE A 1 89 ? -0.901 0.590 8.851 1.00 94.00 89 ILE A O 1
ATOM 662 N N . VAL A 1 90 ? -1.671 2.646 9.263 1.00 93.69 90 VAL A N 1
ATOM 663 C CA . VAL A 1 90 ? -0.971 3.255 8.123 1.00 93.69 90 VAL A CA 1
ATOM 664 C C . VAL A 1 90 ? 0.538 3.299 8.347 1.00 93.69 90 VAL A C 1
ATOM 666 O O . VAL A 1 90 ? 1.284 3.118 7.390 1.00 93.69 90 VAL A O 1
ATOM 669 N N . ARG A 1 91 ? 1.012 3.482 9.585 1.00 92.75 91 ARG A N 1
ATOM 670 C CA . ARG A 1 91 ? 2.450 3.479 9.893 1.00 92.75 91 ARG A CA 1
ATOM 671 C C . ARG A 1 91 ? 3.119 2.136 9.559 1.00 92.75 91 ARG A C 1
ATOM 673 O O . ARG A 1 91 ? 4.079 2.157 8.787 1.00 92.75 91 ARG A O 1
ATOM 680 N N . PRO A 1 92 ? 2.644 0.972 10.052 1.00 93.31 92 PRO A N 1
ATOM 681 C CA . PRO A 1 92 ? 3.233 -0.308 9.661 1.00 93.31 92 PRO A CA 1
ATOM 682 C C . PRO A 1 92 ? 3.004 -0.625 8.183 1.00 93.31 92 PRO A C 1
ATOM 684 O O . PRO A 1 92 ? 3.859 -1.253 7.567 1.00 93.31 92 PRO A O 1
ATOM 68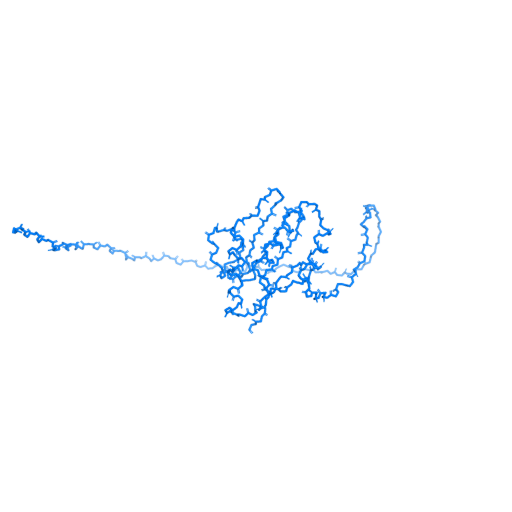7 N N . LEU A 1 93 ? 1.904 -0.156 7.587 1.00 93.56 93 LEU A N 1
ATOM 688 C CA . LEU A 1 93 ? 1.658 -0.327 6.158 1.00 93.56 93 LEU A CA 1
ATOM 689 C C . LEU A 1 93 ? 2.684 0.426 5.300 1.00 93.56 93 LEU A C 1
ATOM 691 O O . LEU A 1 93 ? 3.250 -0.145 4.373 1.00 93.56 93 LEU A O 1
ATOM 695 N N . ALA A 1 94 ? 2.963 1.686 5.633 1.00 93.00 94 ALA A N 1
ATOM 696 C CA . ALA A 1 94 ? 3.978 2.487 4.960 1.00 93.00 94 ALA A CA 1
ATOM 697 C C . ALA A 1 94 ? 5.379 1.886 5.139 1.00 93.00 94 ALA A C 1
ATOM 699 O O . ALA A 1 94 ? 6.141 1.819 4.177 1.00 93.00 94 ALA A O 1
ATOM 700 N N . ALA A 1 95 ? 5.699 1.397 6.342 1.00 92.69 95 ALA A N 1
ATOM 701 C CA . ALA A 1 95 ? 6.962 0.714 6.610 1.00 92.69 95 ALA A CA 1
ATOM 702 C C . ALA A 1 95 ? 7.102 -0.590 5.806 1.00 92.69 95 ALA A C 1
ATOM 704 O O . ALA A 1 95 ? 8.175 -0.865 5.273 1.00 92.69 95 ALA A O 1
ATOM 705 N N . LEU A 1 96 ? 6.021 -1.368 5.673 1.00 94.50 96 LEU A N 1
ATOM 706 C CA . LEU A 1 96 ? 5.990 -2.570 4.840 1.00 94.50 96 LEU A CA 1
ATOM 707 C C . LEU A 1 96 ? 6.252 -2.217 3.374 1.00 94.50 96 LEU A C 1
ATOM 709 O O . LEU A 1 96 ? 7.119 -2.821 2.755 1.00 94.50 96 LEU A O 1
ATOM 713 N N . ILE A 1 97 ? 5.570 -1.205 2.831 1.00 93.81 97 ILE A N 1
ATOM 714 C CA . ILE A 1 97 ? 5.782 -0.788 1.438 1.00 93.81 97 ILE A CA 1
ATOM 715 C C . ILE A 1 97 ? 7.221 -0.301 1.224 1.00 93.81 97 ILE A C 1
ATOM 717 O O . ILE A 1 97 ? 7.852 -0.711 0.258 1.00 93.81 97 ILE A O 1
ATOM 721 N N . ALA A 1 98 ? 7.768 0.511 2.132 1.00 91.88 98 ALA A N 1
ATOM 722 C CA . ALA A 1 98 ? 9.151 0.982 2.037 1.00 91.88 98 ALA A CA 1
ATOM 723 C C . ALA A 1 98 ? 10.173 -0.168 2.106 1.00 91.88 98 ALA A C 1
ATOM 725 O O . ALA A 1 98 ? 11.199 -0.127 1.429 1.00 91.88 98 ALA A O 1
ATOM 726 N N . LYS A 1 99 ? 9.883 -1.211 2.896 1.00 93.31 99 LYS A N 1
ATOM 727 C CA . LYS A 1 99 ? 10.719 -2.411 3.005 1.00 93.31 99 LYS A CA 1
ATOM 728 C C . LYS A 1 99 ? 10.703 -3.247 1.725 1.00 93.31 99 LYS A C 1
ATOM 730 O O . LYS A 1 99 ? 11.765 -3.658 1.271 1.00 93.31 99 LYS A O 1
ATOM 735 N N . GLU A 1 100 ? 9.525 -3.495 1.154 1.00 93.94 100 GLU A N 1
ATOM 736 C CA . GLU A 1 100 ? 9.399 -4.328 -0.051 1.00 93.94 100 GLU A CA 1
ATOM 737 C C . GLU A 1 100 ? 9.726 -3.553 -1.345 1.00 93.94 100 GLU A C 1
ATOM 739 O O . GLU A 1 100 ? 10.062 -4.152 -2.367 1.00 93.94 100 GLU A O 1
ATOM 744 N N . ALA A 1 101 ? 9.667 -2.217 -1.305 1.00 92.56 101 ALA A N 1
ATOM 745 C CA . ALA A 1 101 ? 9.897 -1.319 -2.435 1.00 92.56 101 ALA A CA 1
ATOM 746 C C . ALA A 1 101 ? 10.927 -0.209 -2.107 1.00 92.56 101 ALA A C 1
ATOM 748 O O . ALA A 1 101 ? 10.597 0.980 -2.156 1.00 92.56 101 ALA A O 1
ATOM 749 N N . PRO A 1 102 ? 12.200 -0.542 -1.820 1.00 89.81 102 PRO A N 1
ATOM 750 C CA . PRO A 1 102 ? 13.202 0.452 -1.418 1.00 89.81 102 PRO A CA 1
ATOM 751 C C . PRO A 1 102 ? 13.489 1.513 -2.498 1.00 89.81 102 PRO A C 1
ATOM 753 O O . PRO A 1 102 ? 13.922 2.616 -2.179 1.00 89.81 102 PRO A O 1
ATOM 756 N N . GLY A 1 103 ? 13.222 1.207 -3.772 1.00 88.25 103 GLY A N 1
ATOM 757 C CA . GLY A 1 103 ? 13.353 2.145 -4.894 1.00 88.25 103 GLY A CA 1
ATOM 758 C C . GLY A 1 103 ? 12.091 2.952 -5.221 1.00 88.25 103 GLY A C 1
ATOM 759 O O . GLY A 1 103 ? 12.114 3.745 -6.161 1.00 88.25 103 GLY A O 1
ATOM 760 N N . ALA A 1 104 ? 10.980 2.744 -4.509 1.00 92.06 104 ALA A N 1
ATOM 761 C CA . ALA A 1 104 ? 9.739 3.457 -4.789 1.00 92.06 104 ALA A CA 1
ATOM 762 C C . ALA A 1 104 ? 9.813 4.930 -4.360 1.00 92.06 104 ALA A C 1
ATOM 764 O O . ALA A 1 104 ? 10.459 5.292 -3.384 1.00 92.06 104 ALA A O 1
ATOM 765 N N . SER A 1 105 ? 9.107 5.806 -5.064 1.00 91.38 105 SER A N 1
ATOM 766 C CA . SER A 1 105 ? 8.876 7.181 -4.618 1.00 91.38 105 SER A CA 1
ATOM 767 C C . SER A 1 105 ? 7.485 7.294 -4.010 1.00 91.38 105 SER A C 1
ATOM 769 O O . SER A 1 105 ? 6.526 6.763 -4.564 1.00 91.38 105 SER A O 1
ATOM 771 N N . ALA A 1 106 ? 7.359 7.998 -2.886 1.00 91.12 106 ALA A N 1
ATOM 772 C CA . ALA A 1 106 ? 6.071 8.289 -2.264 1.00 91.12 106 ALA A CA 1
ATOM 773 C C . ALA A 1 106 ? 5.718 9.769 -2.452 1.00 91.12 106 ALA A C 1
ATOM 775 O O . ALA A 1 106 ? 6.541 10.648 -2.203 1.00 91.12 106 ALA A O 1
ATOM 776 N N . TYR A 1 107 ? 4.489 10.059 -2.868 1.00 91.06 107 TYR A N 1
ATOM 777 C CA . TYR A 1 107 ? 3.969 11.421 -3.000 1.00 91.06 107 TYR A CA 1
ATOM 778 C C . TYR A 1 107 ? 2.501 11.493 -2.582 1.00 91.06 107 TYR A C 1
ATOM 780 O O . TYR A 1 107 ? 1.791 10.491 -2.556 1.00 91.06 107 TYR 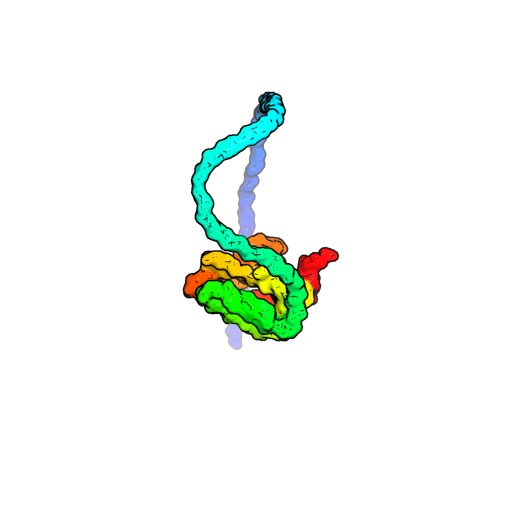A O 1
ATOM 788 N N . ILE A 1 108 ? 2.016 12.693 -2.255 1.00 91.38 108 ILE A N 1
ATOM 789 C CA . ILE A 1 108 ? 0.599 12.904 -1.938 1.00 91.38 108 ILE A CA 1
ATOM 790 C C . ILE A 1 108 ? -0.152 13.316 -3.202 1.00 91.38 108 ILE A C 1
ATOM 792 O O . ILE A 1 108 ? 0.154 14.341 -3.810 1.00 91.38 108 ILE A O 1
ATOM 796 N N . LYS A 1 109 ? -1.185 12.553 -3.566 1.00 89.94 109 LYS A N 1
ATOM 797 C CA . LYS A 1 109 ? -2.115 12.880 -4.652 1.00 89.94 109 LYS A CA 1
ATOM 798 C C . LYS A 1 109 ? -3.547 12.831 -4.132 1.00 89.94 109 LYS A C 1
ATOM 800 O O . LYS A 1 109 ? -3.931 11.887 -3.451 1.00 89.94 109 LYS A O 1
ATOM 805 N N . TRP A 1 110 ? -4.333 13.871 -4.417 1.00 89.25 110 TRP A N 1
ATOM 806 C CA . TRP A 1 110 ? -5.723 14.005 -3.941 1.00 89.25 110 TRP A CA 1
ATOM 807 C C . TRP A 1 110 ? -5.886 13.873 -2.414 1.00 89.25 110 TRP A C 1
ATOM 809 O O . TRP A 1 110 ? -6.913 13.409 -1.929 1.00 89.25 110 TRP A O 1
ATOM 819 N N . GLY A 1 111 ? -4.863 14.271 -1.653 1.00 89.69 111 GLY A N 1
ATOM 820 C CA . GLY A 1 111 ? -4.858 14.150 -0.193 1.00 89.69 111 GLY A CA 1
ATOM 821 C C . GLY A 1 111 ? -4.544 12.746 0.330 1.00 89.69 111 GLY A C 1
ATOM 822 O O . GLY A 1 111 ? -4.748 12.497 1.514 1.00 89.69 111 GLY A O 1
ATOM 823 N N . HIS A 1 112 ? -4.049 11.840 -0.514 1.00 92.38 112 HIS A N 1
ATOM 824 C CA . HIS A 1 112 ? -3.699 10.474 -0.138 1.00 92.38 112 HIS A CA 1
ATOM 825 C C . HIS A 1 112 ? -2.271 10.113 -0.575 1.00 92.38 112 HIS A C 1
ATOM 827 O 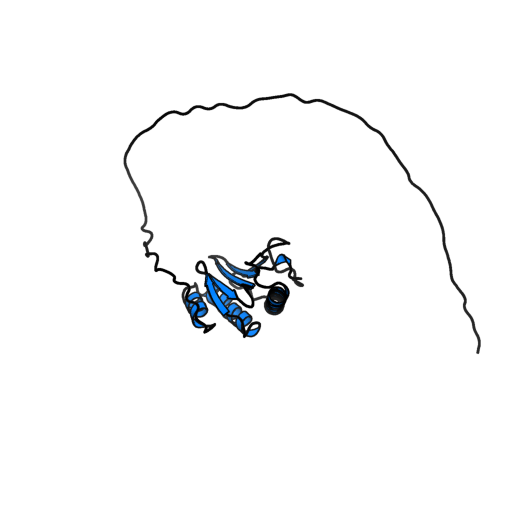O . HIS A 1 112 ? -1.848 10.531 -1.656 1.00 92.38 112 HIS A O 1
ATOM 833 N N . PRO A 1 113 ? -1.520 9.349 0.235 1.00 94.31 113 PRO A N 1
ATOM 834 C CA . PRO A 1 113 ? -0.214 8.837 -0.154 1.00 94.31 113 PRO A CA 1
ATOM 835 C C . PRO A 1 113 ? -0.324 7.803 -1.275 1.00 94.31 113 PRO A C 1
ATOM 837 O O . PRO A 1 113 ? -1.096 6.843 -1.206 1.00 94.31 113 PRO A O 1
ATOM 840 N N . VAL A 1 114 ? 0.482 8.024 -2.305 1.00 94.69 114 VAL A N 1
ATOM 841 C CA . VAL A 1 114 ? 0.655 7.177 -3.478 1.00 94.69 114 VAL A CA 1
ATOM 842 C C . VAL A 1 114 ? 2.120 6.785 -3.570 1.00 94.69 114 VAL A C 1
ATOM 844 O O . VAL A 1 114 ? 2.994 7.643 -3.456 1.00 94.69 114 VAL A O 1
ATOM 847 N N . TRP A 1 115 ? 2.373 5.503 -3.814 1.00 95.31 115 TRP A N 1
ATOM 848 C CA . TRP A 1 115 ? 3.695 4.972 -4.109 1.00 95.31 115 TRP A CA 1
ATOM 849 C C . TRP A 1 115 ? 3.829 4.651 -5.592 1.00 95.31 115 TRP A C 1
ATOM 851 O O . TRP A 1 115 ? 2.924 4.095 -6.223 1.00 95.31 115 TRP A O 1
ATOM 861 N N . ASP A 1 116 ? 4.996 4.985 -6.122 1.00 93.50 116 ASP A N 1
ATOM 862 C CA . ASP A 1 116 ? 5.346 4.885 -7.527 1.00 93.50 116 ASP A CA 1
ATOM 863 C C . ASP A 1 116 ? 6.660 4.143 -7.711 1.00 93.50 116 ASP A C 1
ATOM 865 O O . ASP A 1 116 ? 7.641 4.396 -7.014 1.00 93.50 116 ASP A O 1
ATOM 869 N N . HIS A 1 117 ? 6.654 3.214 -8.657 1.00 94.31 117 HIS A N 1
ATOM 870 C CA . HIS A 1 117 ? 7.831 2.508 -9.120 1.00 94.31 117 HIS A CA 1
ATOM 871 C C . HIS A 1 117 ? 7.566 2.051 -10.557 1.00 94.31 117 HIS A C 1
ATOM 873 O O . HIS A 1 117 ? 6.788 1.121 -10.779 1.00 94.31 117 HIS A O 1
ATOM 879 N N . ALA A 1 118 ? 8.184 2.733 -11.527 1.00 93.12 118 ALA A N 1
ATOM 880 C CA . ALA A 1 118 ? 7.809 2.652 -12.944 1.00 93.12 118 ALA A CA 1
ATOM 881 C C . ALA A 1 118 ? 6.323 3.007 -13.189 1.00 93.12 118 ALA A C 1
ATOM 883 O O . ALA A 1 118 ? 5.654 2.386 -14.014 1.00 93.12 118 ALA A O 1
ATOM 884 N N . GLY A 1 119 ? 5.815 4.010 -12.461 1.00 93.88 119 GLY A N 1
ATOM 885 C CA . GLY A 1 119 ? 4.404 4.394 -12.419 1.00 93.88 119 GLY A CA 1
ATOM 886 C C . GLY A 1 119 ? 3.738 4.026 -11.087 1.00 93.88 119 GLY A C 1
ATOM 887 O O . GLY A 1 119 ? 4.295 3.247 -10.301 1.00 93.88 119 GLY A O 1
ATOM 888 N N . PRO A 1 120 ? 2.542 4.567 -10.796 1.00 95.00 120 PRO A N 1
ATOM 889 C CA . PRO A 1 120 ? 1.880 4.365 -9.515 1.00 95.00 120 PRO A CA 1
ATOM 890 C C . PRO A 1 120 ? 1.454 2.906 -9.365 1.00 95.00 120 PRO A C 1
ATOM 892 O O . PRO A 1 120 ? 0.810 2.345 -10.252 1.00 95.00 120 PRO A O 1
ATOM 895 N N . PHE A 1 121 ? 1.814 2.282 -8.245 1.00 95.44 121 PHE A N 1
ATOM 896 C CA . PHE A 1 121 ? 1.463 0.883 -7.977 1.00 95.44 121 PHE A CA 1
ATOM 897 C C . PHE A 1 121 ? 0.541 0.728 -6.769 1.00 95.44 121 PHE A C 1
ATOM 899 O O . PHE A 1 121 ? -0.346 -0.122 -6.819 1.00 95.44 121 PHE A O 1
ATOM 906 N N . ALA A 1 122 ? 0.683 1.563 -5.730 1.00 96.12 122 ALA A N 1
ATOM 907 C CA . ALA A 1 122 ? -0.108 1.468 -4.500 1.00 96.12 122 ALA A CA 1
ATOM 908 C C . ALA A 1 122 ? -0.601 2.829 -3.985 1.00 96.12 122 ALA A C 1
ATOM 910 O O . ALA A 1 122 ? 0.116 3.827 -4.030 1.00 96.12 122 ALA A O 1
ATOM 911 N N . LEU A 1 123 ? -1.834 2.868 -3.485 1.00 95.19 123 LEU A N 1
ATOM 912 C CA . LEU A 1 123 ? -2.503 4.037 -2.907 1.00 95.19 123 LEU A CA 1
ATOM 913 C C . LEU A 1 123 ? -3.033 3.662 -1.528 1.00 95.19 123 LEU A C 1
ATOM 915 O O . LEU A 1 123 ? -3.730 2.657 -1.398 1.00 95.19 123 LEU A O 1
ATOM 919 N N . VAL A 1 124 ? -2.792 4.500 -0.521 1.00 95.50 124 VAL A N 1
ATOM 920 C CA . VAL A 1 124 ? -3.418 4.337 0.797 1.00 95.50 124 VAL A CA 1
ATOM 921 C C . VAL A 1 124 ? -4.414 5.453 1.051 1.00 95.50 124 VAL A C 1
ATOM 923 O O . VAL A 1 124 ? -4.089 6.633 0.981 1.00 95.50 124 VAL A O 1
ATOM 926 N N . LYS A 1 125 ? -5.645 5.072 1.390 1.00 94.25 125 LYS A N 1
ATOM 927 C CA . LYS A 1 125 ? -6.733 5.986 1.729 1.00 94.25 125 LYS A CA 1
ATOM 928 C C . LYS A 1 125 ? -7.270 5.667 3.115 1.00 94.25 125 LYS A C 1
ATOM 930 O O . LYS A 1 125 ? -7.803 4.586 3.342 1.00 94.25 125 LYS A O 1
ATOM 935 N N . ALA A 1 126 ? -7.201 6.633 4.021 1.00 92.56 126 ALA A N 1
ATOM 936 C CA . ALA A 1 126 ? -7.853 6.537 5.319 1.00 92.56 126 ALA A CA 1
ATOM 937 C C . ALA A 1 126 ? -9.296 7.055 5.228 1.00 92.56 126 ALA A C 1
ATOM 939 O O . ALA A 1 126 ? -9.542 8.183 4.799 1.00 92.56 126 ALA A O 1
ATOM 940 N N . ALA A 1 127 ? -10.254 6.217 5.613 1.00 91.00 127 ALA A N 1
ATOM 941 C CA . ALA A 1 127 ? -11.652 6.571 5.810 1.00 91.00 127 ALA A CA 1
ATOM 942 C C . ALA A 1 127 ? -12.009 6.476 7.302 1.00 91.00 127 ALA A C 1
ATOM 944 O O . ALA A 1 127 ? -11.289 5.873 8.096 1.00 91.00 127 ALA A O 1
ATOM 945 N N . LYS A 1 128 ? -13.163 7.036 7.688 1.00 89.06 128 LYS A N 1
ATOM 946 C CA . LYS A 1 128 ? -13.607 7.093 9.095 1.00 89.06 128 LYS A CA 1
ATOM 947 C C . LYS A 1 128 ? -13.724 5.728 9.786 1.00 89.06 128 LYS A C 1
ATOM 949 O O . LYS A 1 128 ? -13.632 5.670 11.000 1.00 89.06 128 LYS A O 1
ATOM 954 N N . ALA A 1 129 ? -13.959 4.655 9.030 1.00 91.75 129 ALA A N 1
ATOM 955 C CA . ALA A 1 129 ? -14.186 3.312 9.576 1.00 91.75 129 ALA A CA 1
ATOM 956 C C . ALA A 1 129 ? -13.146 2.270 9.130 1.00 91.75 129 ALA A C 1
ATOM 958 O O . ALA A 1 129 ? -13.120 1.163 9.660 1.00 91.75 129 ALA A O 1
ATOM 959 N N . HIS A 1 130 ? -12.324 2.582 8.126 1.00 93.75 130 HIS A N 1
ATOM 960 C CA . HIS A 1 130 ? -11.334 1.653 7.584 1.00 93.75 130 HIS A CA 1
ATOM 961 C C . HIS A 1 130 ? -10.209 2.398 6.862 1.00 93.75 130 HIS A C 1
ATOM 963 O O . HIS A 1 130 ? -10.393 3.507 6.363 1.00 93.75 130 HIS A O 1
ATOM 969 N N . VAL A 1 131 ? -9.058 1.753 6.751 1.00 95.38 131 VAL A N 1
ATOM 970 C CA . VAL A 1 131 ? -7.961 2.137 5.865 1.00 95.38 131 VAL A CA 1
ATOM 971 C C . VAL A 1 131 ? -8.017 1.236 4.639 1.00 95.38 131 VAL A C 1
ATOM 973 O O . VAL A 1 131 ? -8.151 0.025 4.759 1.00 95.38 131 VAL A O 1
ATOM 976 N N . THR A 1 132 ? -7.942 1.822 3.452 1.00 95.94 132 THR A N 1
ATOM 977 C CA . THR A 1 132 ? -7.901 1.095 2.182 1.00 95.94 132 THR A CA 1
ATOM 978 C C . THR A 1 132 ? -6.490 1.149 1.623 1.00 95.94 132 THR A C 1
ATOM 980 O O . THR A 1 132 ? -5.960 2.245 1.443 1.00 95.94 132 THR A O 1
ATOM 983 N N . LEU A 1 133 ? -5.913 -0.005 1.304 1.00 96.62 133 LEU A N 1
ATOM 984 C CA . LEU A 1 133 ? -4.738 -0.114 0.444 1.00 96.62 133 LEU A CA 1
ATOM 985 C C . LEU A 1 133 ? -5.201 -0.593 -0.927 1.00 96.62 133 LEU A C 1
ATOM 987 O O . LEU A 1 133 ? -5.734 -1.691 -1.035 1.00 96.62 133 LEU A O 1
ATOM 991 N N . GLY A 1 134 ? -5.016 0.218 -1.960 1.00 95.69 134 GLY A N 1
ATOM 992 C CA . GLY A 1 134 ? -5.388 -0.122 -3.327 1.00 95.69 134 GLY A CA 1
ATOM 993 C C . GLY A 1 134 ? -4.182 -0.286 -4.240 1.00 95.69 134 GLY A C 1
ATOM 994 O O . GLY A 1 134 ? -3.212 0.457 -4.118 1.00 95.69 134 GLY A O 1
ATOM 995 N N . PHE A 1 135 ? -4.285 -1.213 -5.187 1.00 95.94 135 PHE A N 1
ATOM 996 C CA . PHE A 1 135 ? -3.282 -1.518 -6.199 1.00 95.94 135 PHE A CA 1
ATOM 997 C C . PHE A 1 135 ? -3.832 -1.241 -7.593 1.00 95.94 135 PHE A C 1
ATOM 999 O O . PHE A 1 135 ? -4.836 -1.838 -7.988 1.00 95.94 135 PHE A O 1
ATOM 1006 N N . TRP A 1 136 ? -3.169 -0.367 -8.359 1.00 94.50 136 TRP A N 1
ATOM 1007 C CA . TRP A 1 136 ? -3.637 0.048 -9.694 1.00 94.50 136 TRP A CA 1
ATOM 1008 C C . TRP A 1 136 ? -3.849 -1.126 -10.648 1.00 94.50 136 TRP A C 1
ATOM 1010 O O . TRP A 1 136 ? -4.835 -1.146 -11.376 1.00 94.50 136 TRP A O 1
ATOM 1020 N N . ARG A 1 137 ? -2.949 -2.113 -10.606 1.00 93.19 137 ARG A N 1
ATOM 1021 C CA . ARG A 1 137 ? -3.012 -3.340 -11.414 1.00 93.19 137 ARG A CA 1
ATOM 1022 C C . ARG A 1 137 ? -3.620 -4.522 -10.658 1.00 93.19 137 ARG A C 1
ATOM 1024 O O . ARG A 1 137 ? -3.301 -5.665 -10.961 1.00 93.19 137 ARG A O 1
ATOM 1031 N N . GLY A 1 138 ? -4.479 -4.255 -9.675 1.00 93.31 138 GLY A N 1
ATOM 1032 C CA . GLY A 1 138 ? -5.053 -5.277 -8.799 1.00 93.31 138 GLY A CA 1
ATOM 1033 C C . GLY A 1 138 ? -5.686 -6.460 -9.536 1.00 93.31 138 GLY A C 1
ATOM 1034 O O . GLY A 1 138 ? -5.483 -7.599 -9.135 1.00 93.31 138 GLY A O 1
ATOM 1035 N N . GLY A 1 139 ? -6.391 -6.221 -10.641 1.00 92.06 139 GLY A N 1
ATOM 1036 C CA . GLY A 1 139 ? -7.017 -7.260 -11.465 1.00 92.06 139 GLY A CA 1
ATOM 1037 C C . GLY A 1 139 ? -6.031 -8.223 -12.134 1.00 92.06 139 GLY A C 1
ATOM 1038 O O . GLY A 1 139 ? -6.368 -9.365 -12.424 1.00 92.06 139 GLY A O 1
ATOM 1039 N N . GLN A 1 140 ? -4.780 -7.797 -12.320 1.00 92.19 140 GLN A N 1
ATOM 1040 C CA . GLN A 1 140 ? -3.711 -8.617 -12.897 1.00 92.19 140 GLN A CA 1
ATOM 1041 C C . GLN A 1 140 ? -2.920 -9.395 -11.835 1.00 92.19 140 GLN A C 1
ATOM 1043 O O . GLN A 1 140 ? -2.045 -10.187 -12.188 1.00 92.19 140 GLN A O 1
ATOM 1048 N N . MET A 1 141 ? -3.195 -9.155 -10.550 1.00 93.31 141 MET A N 1
ATOM 1049 C CA . MET A 1 141 ? -2.535 -9.822 -9.430 1.00 93.31 141 MET A CA 1
ATOM 1050 C C . MET A 1 141 ? -3.208 -11.162 -9.135 1.00 93.31 141 MET A C 1
ATOM 1052 O O . MET A 1 141 ? -4.429 -11.293 -9.222 1.00 93.31 141 MET A O 1
ATOM 1056 N N . ARG A 1 142 ? -2.411 -12.158 -8.749 1.00 89.31 142 ARG A N 1
ATOM 1057 C CA . ARG A 1 142 ? -2.877 -13.510 -8.425 1.00 89.31 142 ARG A CA 1
ATOM 1058 C C . ARG A 1 142 ? -3.729 -13.549 -7.169 1.00 89.31 142 ARG A C 1
ATOM 1060 O O . ARG A 1 142 ? -4.667 -14.332 -7.138 1.00 89.31 142 ARG A O 1
ATOM 1067 N N . ASP A 1 143 ? -3.390 -12.736 -6.164 1.00 88.88 143 ASP A N 1
ATOM 1068 C CA . ASP A 1 143 ? -4.119 -12.659 -4.889 1.00 88.88 143 ASP A CA 1
ATOM 1069 C C . ASP A 1 143 ? -4.360 -14.045 -4.261 1.00 88.88 143 ASP A C 1
ATOM 1071 O O . ASP A 1 143 ? -5.489 -14.520 -4.166 1.00 88.88 143 ASP A O 1
ATOM 1075 N N . ALA A 1 144 ? -3.276 -14.723 -3.867 1.00 86.44 144 ALA A N 1
ATOM 1076 C CA . ALA A 1 144 ? -3.320 -16.120 -3.417 1.00 86.44 144 ALA A CA 1
ATOM 1077 C C . ALA A 1 144 ? -4.285 -16.370 -2.241 1.00 86.44 144 ALA A C 1
ATOM 1079 O O . ALA A 1 144 ? -4.893 -17.436 -2.167 1.00 86.44 144 ALA A O 1
ATOM 1080 N N . ASP A 1 145 ? -4.433 -15.388 -1.351 1.00 88.06 145 ASP A N 1
ATOM 1081 C CA . ASP A 1 145 ? -5.307 -15.459 -0.176 1.00 88.06 145 ASP A CA 1
ATOM 1082 C C . ASP A 1 145 ? -6.708 -14.872 -0.421 1.00 88.06 145 ASP A C 1
ATOM 1084 O O . ASP A 1 145 ? -7.540 -14.879 0.486 1.00 88.06 145 ASP A O 1
ATOM 1088 N N . GLY A 1 146 ? -6.987 -14.350 -1.621 1.00 90.69 146 GLY A N 1
ATOM 1089 C CA . GLY A 1 146 ? -8.294 -13.790 -1.969 1.00 90.69 146 GLY A CA 1
ATOM 1090 C C . GLY A 1 146 ? -8.682 -12.554 -1.151 1.00 90.69 146 GLY A C 1
ATOM 1091 O O . GLY A 1 146 ? -9.870 -12.332 -0.914 1.00 90.69 146 GLY A O 1
ATOM 1092 N N . ILE A 1 147 ? -7.707 -11.776 -0.665 1.00 92.88 147 ILE A N 1
ATOM 1093 C CA . ILE A 1 147 ? -7.954 -10.644 0.245 1.00 92.88 147 ILE A CA 1
ATOM 1094 C C . ILE A 1 147 ? -8.263 -9.339 -0.490 1.00 92.88 147 ILE A C 1
ATOM 1096 O O . ILE A 1 147 ? -8.646 -8.353 0.144 1.00 92.88 147 ILE A O 1
ATOM 1100 N N . LEU A 1 148 ? -8.065 -9.301 -1.810 1.00 93.31 148 LEU A N 1
ATOM 1101 C CA . LEU A 1 148 ? -8.326 -8.116 -2.609 1.00 93.31 148 LEU A CA 1
ATOM 1102 C C . LEU A 1 148 ? -9.801 -8.044 -3.030 1.00 93.31 148 LEU A C 1
ATOM 1104 O O . LEU A 1 148 ? -10.319 -8.873 -3.774 1.00 93.31 148 LEU A O 1
ATOM 1108 N N . GLU A 1 149 ? -10.469 -6.973 -2.637 1.00 92.62 149 GLU A N 1
ATOM 1109 C CA . GLU A 1 149 ? -11.789 -6.571 -3.107 1.00 92.62 149 GLU A CA 1
ATOM 1110 C C . GLU A 1 149 ? -11.664 -5.689 -4.362 1.00 92.62 149 GLU A C 1
ATOM 1112 O O . GLU A 1 149 ? -10.701 -4.939 -4.518 1.00 92.62 149 GLU A O 1
ATOM 1117 N N . GLY A 1 150 ? -12.648 -5.720 -5.262 1.00 87.62 150 GLY A N 1
ATOM 1118 C CA . GLY A 1 150 ? -12.690 -4.831 -6.430 1.00 87.62 150 GLY A CA 1
ATOM 1119 C C . GLY A 1 150 ? -12.992 -5.552 -7.737 1.00 87.62 150 GLY A C 1
ATOM 1120 O O . GLY A 1 150 ? -13.411 -6.707 -7.739 1.00 87.62 150 GLY A O 1
ATOM 1121 N N . ASP A 1 151 ? -12.811 -4.831 -8.841 1.00 76.19 151 ASP A N 1
ATOM 1122 C CA . ASP A 1 151 ? -13.079 -5.346 -10.183 1.00 76.19 151 ASP A CA 1
ATOM 1123 C C . ASP A 1 151 ? -11.963 -6.289 -10.658 1.00 76.19 151 ASP A C 1
ATOM 1125 O O . ASP A 1 151 ? -10.797 -6.125 -10.290 1.00 76.19 151 ASP A O 1
ATOM 1129 N N . SER A 1 152 ? -12.320 -7.273 -11.483 1.00 74.75 152 SER A N 1
ATOM 1130 C CA . SER A 1 152 ? -11.389 -8.280 -11.993 1.00 74.75 152 SER A CA 1
ATOM 1131 C C . SER A 1 152 ? -10.380 -7.744 -13.009 1.00 74.75 152 SER A C 1
ATOM 1133 O O . SER A 1 152 ? -9.321 -8.342 -13.141 1.00 74.75 152 SER A O 1
ATOM 1135 N N . ASP A 1 153 ? -10.672 -6.651 -13.722 1.00 77.44 153 ASP A N 1
ATOM 1136 C CA . ASP A 1 153 ? -9.768 -6.104 -14.753 1.00 77.44 153 ASP A CA 1
ATOM 1137 C C . ASP A 1 153 ? -9.016 -4.842 -14.283 1.00 77.44 153 ASP A C 1
ATOM 1139 O O . ASP A 1 153 ? -7.980 -4.469 -14.830 1.00 77.44 153 ASP A O 1
ATOM 1143 N N . GLY A 1 154 ? -9.517 -4.186 -13.231 1.00 86.25 154 GLY A N 1
ATOM 1144 C CA . GLY A 1 154 ? -9.055 -2.868 -12.799 1.00 86.25 154 GLY A CA 1
ATOM 1145 C C . GLY A 1 154 ? -8.269 -2.834 -11.486 1.00 86.25 154 GLY A C 1
ATOM 1146 O O . GLY A 1 154 ? -7.521 -3.736 -11.117 1.00 86.25 154 GLY A O 1
ATOM 1147 N N . MET A 1 155 ? -8.440 -1.730 -10.760 1.00 92.56 155 MET A N 1
ATOM 1148 C CA . MET A 1 155 ? -7.843 -1.525 -9.443 1.00 92.56 155 MET A CA 1
ATOM 1149 C C . MET A 1 155 ? -8.549 -2.403 -8.401 1.00 92.56 155 MET A C 1
ATOM 1151 O O . MET A 1 155 ? -9.773 -2.342 -8.266 1.00 92.56 155 MET A O 1
ATOM 1155 N N . ARG A 1 156 ? -7.778 -3.163 -7.618 1.00 95.81 156 ARG A N 1
ATOM 1156 C CA . ARG A 1 156 ? -8.280 -3.916 -6.453 1.00 95.81 156 ARG A CA 1
ATOM 1157 C C . ARG A 1 156 ? -7.657 -3.386 -5.171 1.00 95.81 156 ARG A C 1
ATOM 1159 O O . ARG A 1 156 ? -6.626 -2.718 -5.209 1.00 95.81 156 ARG A O 1
ATOM 1166 N N . TYR A 1 157 ? -8.298 -3.628 -4.040 1.00 95.44 157 TYR A N 1
ATOM 1167 C CA . TYR A 1 157 ? -7.925 -3.044 -2.762 1.00 95.44 157 TYR A CA 1
ATOM 1168 C C . TYR A 1 157 ? -8.246 -3.958 -1.587 1.00 95.44 157 TYR A C 1
ATOM 1170 O O . TYR A 1 157 ? -9.103 -4.820 -1.674 1.00 95.44 157 TYR A O 1
ATOM 1178 N N . VAL A 1 158 ? -7.597 -3.722 -0.456 1.00 95.31 158 VAL A N 1
ATOM 1179 C CA . VAL A 1 158 ? -7.891 -4.373 0.822 1.00 95.31 158 VAL A CA 1
ATOM 1180 C C . VAL A 1 158 ? -8.310 -3.317 1.835 1.00 95.31 158 VAL A C 1
ATOM 1182 O O . VAL A 1 158 ? -7.682 -2.258 1.945 1.00 95.31 158 VAL A O 1
ATOM 1185 N N . ARG A 1 159 ? -9.392 -3.591 2.567 1.00 95.38 159 ARG A N 1
ATOM 1186 C CA . ARG A 1 159 ? -9.882 -2.737 3.651 1.00 95.38 159 ARG A CA 1
ATOM 1187 C C . ARG A 1 159 ? -9.462 -3.307 4.998 1.00 95.38 159 ARG A C 1
ATOM 1189 O O . ARG A 1 159 ? -9.773 -4.443 5.331 1.00 95.38 159 ARG A O 1
ATOM 1196 N N . ILE A 1 160 ? -8.796 -2.484 5.794 1.00 94.69 160 ILE A N 1
ATOM 1197 C CA . ILE A 1 160 ? -8.319 -2.821 7.133 1.00 94.69 160 ILE A CA 1
ATOM 1198 C C . ILE A 1 160 ? -9.080 -1.949 8.128 1.00 94.69 160 ILE A C 1
ATOM 1200 O O . ILE A 1 160 ? -9.050 -0.720 8.051 1.00 94.69 160 ILE A O 1
ATOM 1204 N N . GLN A 1 161 ? -9.809 -2.586 9.037 1.00 93.50 161 GLN A N 1
ATOM 1205 C CA . GLN A 1 161 ? -10.583 -1.908 10.076 1.00 93.50 161 GLN A CA 1
ATOM 1206 C C . GLN A 1 161 ? -9.759 -1.731 11.356 1.00 93.50 161 GLN A C 1
ATOM 1208 O O . GLN A 1 161 ? -8.721 -2.367 11.536 1.00 93.50 161 GLN A O 1
ATOM 1213 N N . SER A 1 162 ? -10.237 -0.878 12.262 1.00 91.06 162 SER A N 1
ATOM 1214 C CA . SER A 1 162 ? -9.632 -0.726 13.589 1.00 91.06 162 SER A CA 1
ATOM 1215 C C . SER A 1 162 ? -9.536 -2.074 14.317 1.00 91.06 162 SER A C 1
ATOM 1217 O O . SER A 1 162 ? -10.472 -2.873 14.279 1.00 91.06 162 SER A O 1
ATOM 1219 N N . GLY A 1 163 ? -8.393 -2.339 14.953 1.00 87.81 163 GLY A N 1
ATOM 1220 C CA . GLY A 1 163 ? -8.123 -3.586 15.677 1.00 87.81 163 GLY A CA 1
ATOM 1221 C C . GLY A 1 163 ? -7.800 -4.804 14.800 1.00 87.81 163 GLY A C 1
ATOM 1222 O O . GLY A 1 163 ? -7.438 -5.848 15.338 1.00 87.81 163 GLY A O 1
ATOM 1223 N N . GLN A 1 164 ? -7.885 -4.696 13.469 1.00 90.06 164 GLN A N 1
ATOM 1224 C CA . GLN A 1 164 ? -7.430 -5.754 12.565 1.00 90.06 164 GLN A CA 1
ATOM 1225 C C . GLN A 1 164 ? -5.912 -5.711 12.397 1.00 90.06 164 GLN A C 1
ATOM 1227 O O . GLN A 1 164 ? -5.305 -4.650 12.246 1.00 90.06 164 GLN A O 1
ATOM 1232 N N . ARG A 1 165 ? -5.292 -6.892 12.377 1.00 90.06 165 ARG A N 1
ATOM 1233 C CA . ARG A 1 165 ? -3.870 -7.031 12.057 1.00 90.06 165 ARG A CA 1
ATOM 1234 C C . ARG A 1 165 ? -3.670 -6.931 10.544 1.00 90.06 165 ARG A C 1
ATOM 1236 O O . ARG A 1 165 ? -4.485 -7.436 9.778 1.00 90.06 165 ARG A O 1
ATOM 1243 N N . LEU A 1 166 ? -2.555 -6.335 10.117 1.00 92.12 166 LEU A N 1
ATOM 1244 C CA . LEU A 1 166 ? -2.156 -6.360 8.709 1.00 92.12 166 LEU A CA 1
ATOM 1245 C C . LEU A 1 166 ? -1.983 -7.817 8.232 1.00 92.12 166 LEU A C 1
ATOM 1247 O O . LEU A 1 166 ? -1.251 -8.574 8.883 1.00 92.12 166 LEU A O 1
ATOM 1251 N N . PRO A 1 167 ? -2.608 -8.212 7.108 1.00 91.88 167 PRO A N 1
ATOM 1252 C CA . PRO A 1 167 ? -2.429 -9.546 6.556 1.00 91.88 167 PRO A CA 1
ATOM 1253 C C . PRO A 1 167 ? -0.972 -9.772 6.142 1.00 91.88 167 PRO A C 1
ATOM 1255 O O . PRO A 1 167 ? -0.337 -8.907 5.539 1.00 91.88 167 PRO A O 1
ATOM 1258 N N . ALA A 1 168 ? -0.437 -10.957 6.442 1.00 91.31 168 ALA A N 1
ATOM 1259 C CA . ALA A 1 168 ? 0.945 -11.306 6.100 1.00 91.31 168 ALA A CA 1
ATOM 1260 C C . ALA A 1 168 ? 1.186 -11.330 4.578 1.00 91.31 168 ALA A C 1
ATOM 1262 O O . ALA A 1 168 ? 2.296 -11.074 4.116 1.00 91.31 168 ALA A O 1
ATOM 1263 N N . SER A 1 169 ? 0.132 -11.576 3.800 1.00 93.31 169 SER A N 1
ATOM 1264 C CA . SER A 1 169 ? 0.162 -11.622 2.341 1.00 93.31 169 SER A CA 1
ATOM 1265 C C . SER A 1 169 ? 0.348 -10.261 1.671 1.00 93.31 169 SER A C 1
ATOM 1267 O O . SER A 1 169 ? 0.699 -10.214 0.493 1.00 93.31 169 SER A O 1
ATOM 1269 N N . LEU A 1 170 ? 0.225 -9.145 2.407 1.00 94.31 170 LEU A N 1
ATOM 1270 C CA . LEU A 1 170 ? 0.467 -7.806 1.859 1.00 94.31 170 LEU A CA 1
ATOM 1271 C C . LEU A 1 170 ? 1.860 -7.654 1.248 1.00 94.31 170 LEU A C 1
ATOM 1273 O O . LEU A 1 170 ? 1.994 -6.998 0.220 1.00 94.31 170 LEU A O 1
ATOM 1277 N N . ALA A 1 171 ? 2.886 -8.263 1.848 1.00 94.38 171 ALA A N 1
ATOM 1278 C CA . ALA A 1 171 ? 4.244 -8.192 1.313 1.00 94.38 171 ALA A CA 1
ATOM 1279 C C . ALA A 1 171 ? 4.331 -8.835 -0.082 1.00 94.38 171 ALA A C 1
ATOM 1281 O O . ALA A 1 171 ? 4.875 -8.241 -1.012 1.00 94.38 171 ALA A O 1
ATOM 1282 N N . ALA A 1 172 ? 3.715 -10.009 -0.254 1.00 95.06 172 ALA A N 1
ATOM 1283 C CA . ALA A 1 172 ? 3.652 -10.689 -1.545 1.00 95.06 172 ALA A CA 1
ATOM 1284 C C . ALA A 1 172 ? 2.875 -9.865 -2.586 1.00 95.06 172 ALA A C 1
ATOM 1286 O O . ALA A 1 172 ? 3.314 -9.750 -3.729 1.00 95.06 172 ALA A O 1
ATOM 1287 N N . LEU A 1 173 ? 1.772 -9.230 -2.177 1.00 95.69 173 LEU A N 1
ATOM 1288 C CA . LEU A 1 173 ? 0.992 -8.348 -3.047 1.00 95.69 173 LEU A CA 1
ATOM 1289 C C . LEU A 1 173 ? 1.794 -7.113 -3.484 1.00 95.69 173 LEU A C 1
ATOM 1291 O O . LEU A 1 173 ? 1.764 -6.745 -4.655 1.00 95.69 173 LEU A O 1
ATOM 1295 N N . VAL A 1 174 ? 2.558 -6.487 -2.585 1.00 95.81 174 VAL A N 1
ATOM 1296 C CA . VAL A 1 174 ? 3.426 -5.357 -2.955 1.00 95.81 174 VAL A CA 1
ATOM 1297 C C . VAL A 1 174 ? 4.467 -5.792 -3.988 1.00 95.81 174 VAL A C 1
ATOM 1299 O O . VAL A 1 174 ? 4.602 -5.134 -5.019 1.00 95.81 174 VAL A O 1
ATOM 1302 N N . HIS A 1 175 ? 5.142 -6.926 -3.781 1.00 95.06 175 HIS A N 1
ATOM 1303 C CA . HIS A 1 175 ? 6.091 -7.460 -4.763 1.00 95.06 175 HIS A CA 1
ATOM 1304 C C . HIS A 1 175 ? 5.455 -7.740 -6.124 1.00 95.06 175 HIS A C 1
ATOM 1306 O O . HIS A 1 175 ? 6.037 -7.414 -7.160 1.00 95.06 175 HIS A O 1
ATOM 1312 N N . GLU A 1 176 ? 4.261 -8.328 -6.138 1.00 95.31 176 GLU A N 1
ATOM 1313 C CA . GLU A 1 176 ? 3.548 -8.620 -7.376 1.00 95.31 176 GLU A CA 1
ATOM 1314 C C . GLU A 1 176 ? 3.153 -7.334 -8.119 1.00 95.31 176 GLU A C 1
ATOM 1316 O O . GLU A 1 176 ? 3.366 -7.233 -9.328 1.00 95.31 176 GLU A O 1
ATOM 1321 N N . ALA A 1 177 ? 2.675 -6.312 -7.404 1.00 95.50 177 ALA A N 1
ATOM 1322 C CA . ALA A 1 177 ? 2.360 -5.010 -7.988 1.00 95.50 177 ALA A CA 1
ATOM 1323 C C . ALA A 1 177 ? 3.598 -4.340 -8.613 1.00 95.50 177 ALA A C 1
ATOM 1325 O O . ALA A 1 177 ? 3.520 -3.809 -9.724 1.00 95.50 177 ALA A O 1
ATOM 1326 N N . LEU A 1 178 ? 4.757 -4.413 -7.946 1.00 95.44 178 LEU A N 1
ATOM 1327 C CA . LEU A 1 178 ? 6.024 -3.915 -8.491 1.00 95.44 178 LEU A CA 1
ATOM 1328 C C . LEU A 1 178 ? 6.427 -4.670 -9.760 1.00 95.44 178 LEU A C 1
ATOM 1330 O O . LEU A 1 178 ? 6.792 -4.042 -10.754 1.00 95.44 178 LEU A O 1
ATOM 1334 N N . ALA A 1 179 ? 6.343 -6.003 -9.747 1.00 94.88 179 ALA A N 1
ATOM 1335 C CA . ALA A 1 179 ? 6.680 -6.835 -10.898 1.00 94.88 179 ALA A CA 1
ATOM 1336 C C . ALA A 1 179 ? 5.776 -6.533 -12.105 1.00 94.88 179 ALA A C 1
ATOM 1338 O O . ALA A 1 179 ? 6.251 -6.458 -13.240 1.00 94.88 179 ALA A O 1
ATOM 1339 N N . LEU A 1 180 ? 4.483 -6.300 -11.866 1.00 94.69 180 LEU A N 1
ATOM 1340 C CA . LEU A 1 180 ? 3.530 -5.919 -12.907 1.00 94.69 180 LEU A CA 1
ATOM 1341 C C . LEU A 1 180 ? 3.837 -4.536 -13.494 1.00 94.69 180 LEU A C 1
ATOM 1343 O O . LEU A 1 180 ? 3.829 -4.397 -14.717 1.00 94.69 180 LEU A O 1
ATOM 1347 N N . ASN A 1 181 ? 4.156 -3.536 -12.668 1.00 94.62 181 ASN A N 1
ATOM 1348 C CA . ASN A 1 181 ? 4.554 -2.213 -13.165 1.00 94.62 181 ASN A CA 1
ATOM 1349 C C . ASN A 1 181 ? 5.885 -2.254 -13.923 1.00 94.62 181 ASN A C 1
ATOM 1351 O O . ASN A 1 181 ? 6.019 -1.605 -14.952 1.00 94.62 181 ASN A O 1
ATOM 1355 N N . GLN A 1 182 ? 6.850 -3.065 -13.491 1.00 93.25 182 GLN A N 1
ATOM 1356 C CA . GLN A 1 182 ? 8.097 -3.265 -14.236 1.00 93.25 182 GLN A CA 1
ATOM 1357 C C . GLN A 1 182 ? 7.855 -3.913 -15.605 1.00 93.25 182 GLN A C 1
ATOM 1359 O O . GLN A 1 182 ? 8.469 -3.529 -16.596 1.00 93.25 182 GLN A O 1
ATOM 1364 N N . LYS A 1 183 ? 6.932 -4.877 -15.679 1.00 93.94 183 LYS A N 1
ATOM 1365 C CA . LYS A 1 183 ? 6.614 -5.590 -16.919 1.00 93.94 183 LYS A CA 1
ATOM 1366 C C . LYS A 1 183 ? 5.790 -4.757 -17.903 1.00 93.94 183 LYS A C 1
ATOM 1368 O O . LYS A 1 183 ? 5.993 -4.862 -19.108 1.00 93.94 183 LYS A O 1
ATOM 1373 N N . HIS A 1 184 ? 4.823 -3.996 -17.402 1.00 91.69 184 HIS A N 1
ATOM 1374 C CA . HIS A 1 184 ? 3.819 -3.318 -18.226 1.00 91.69 184 HIS A CA 1
ATOM 1375 C C . HIS A 1 184 ? 3.963 -1.790 -18.247 1.00 91.69 184 HIS A C 1
ATOM 1377 O O . HIS A 1 184 ? 3.196 -1.124 -18.938 1.00 91.69 184 HIS A O 1
ATOM 1383 N N . GLY A 1 185 ? 4.916 -1.234 -17.499 1.00 90.81 185 GLY A N 1
ATOM 1384 C CA . GLY A 1 185 ? 5.114 0.201 -17.352 1.00 90.81 185 GLY A CA 1
ATOM 1385 C C . GLY A 1 185 ? 3.989 0.900 -16.585 1.00 90.81 185 GLY A C 1
ATOM 1386 O O . GLY A 1 185 ? 3.171 0.277 -15.894 1.00 90.81 185 GLY A O 1
ATOM 1387 N N . ASP A 1 186 ? 3.955 2.220 -16.755 1.00 91.31 186 ASP A N 1
ATOM 1388 C CA . ASP A 1 186 ? 3.064 3.135 -16.046 1.00 91.31 186 ASP A CA 1
ATOM 1389 C C . ASP A 1 186 ? 1.585 2.841 -16.365 1.00 91.31 186 ASP A C 1
ATOM 1391 O O . ASP A 1 186 ? 1.156 3.065 -17.498 1.00 91.31 186 ASP A O 1
ATOM 1395 N N . PRO A 1 187 ? 0.778 2.374 -15.391 1.00 87.94 187 PRO A N 1
ATOM 1396 C CA . PRO A 1 187 ? -0.625 2.029 -15.624 1.00 87.94 187 PRO A CA 1
ATOM 1397 C C . PRO A 1 187 ? -1.515 3.235 -15.952 1.00 87.94 187 PRO A C 1
ATOM 1399 O O . PRO A 1 187 ? -2.654 3.051 -16.379 1.00 87.94 187 PRO A O 1
ATOM 1402 N N . LEU A 1 188 ? -1.040 4.468 -15.743 1.00 87.12 188 LEU A N 1
ATOM 1403 C CA . LEU A 1 188 ? -1.770 5.674 -16.132 1.00 87.12 188 LEU A CA 1
ATOM 1404 C C . LEU A 1 188 ? -1.492 6.104 -17.576 1.00 87.12 188 LEU A C 1
ATOM 1406 O O . LEU A 1 188 ? -2.194 6.981 -18.084 1.00 87.12 188 LEU A O 1
ATOM 1410 N N . LYS A 1 189 ? -0.498 5.507 -18.242 1.00 82.69 189 LYS A N 1
ATOM 1411 C CA . LYS A 1 189 ? -0.185 5.756 -19.652 1.00 82.69 189 LYS A CA 1
ATOM 1412 C C . LYS A 1 189 ? -0.762 4.618 -20.496 1.00 82.69 189 LYS A C 1
ATOM 1414 O O . LYS A 1 189 ? -0.589 3.450 -20.166 1.00 82.69 189 LYS A O 1
ATOM 1419 N N . ARG A 1 190 ? -1.506 4.985 -21.541 1.00 60.38 190 ARG A N 1
ATOM 1420 C CA . ARG A 1 190 ? -2.101 4.056 -22.512 1.00 60.38 190 ARG A CA 1
ATOM 1421 C C . ARG A 1 190 ? -1.201 3.889 -23.721 1.00 60.38 190 ARG A C 1
ATOM 1423 O O . ARG A 1 190 ? -0.587 4.908 -24.109 1.00 60.38 190 ARG A O 1
#

pLDDT: mean 70.75, std 27.01, range [25.77, 96.62]

Sequence (190 aa):
MATAKKSAPRKAAMKNSTSKTATSKKHEAPKKVAPPKKAPTARKSSSKDRSERPVPKLAPAQVTPQTSSAQGSAVDAFVARMEGWQQDIVRPLAALIAKEAPGASAYIKWGHPVWDHAGPFALVKAAKAHVTLGFWRGGQMRDADGILEGDSDGMRYVRIQSGQRLPASLAALVHEALALNQKHGDPLKR

Radius of gyration: 30.3 Å; chains: 1; bounding box: 62×102×48 Å

InterPro domains:
  IPR014922 YdhG-like domain [PF08818] (86-177)

Organism: NCBI:txid2590453

Foldseek 3Di:
DDDDDDDDDDDDDDDDDDDDDDDDDDDDDDDDDDDDDDDDDDDDDDDDDDDDDDDPDDDDDDDDWPQDQPLCPAQVVLLVPDDPLVNVVSVVVSVLLCVLCVPWTWIDDPSWIFIDDLATAWTWDDDPFWIKIKGQQCLVDPPVVVQWDDDNGGMTIHTGGGPRDDDPCVSVSSNRSNVCCVVPGHSVPD

Secondary structure (DSSP, 8-state):
---------------------------------------------------PPPP-------------SSTTHHHHHHHTTS-HHHHHHHHHHHHHHHHH-TT-EEEEETTEEEEESSSEEEEEEE-SSEEEEEETTGGGS--TT---EE-SSS-EEEEEETTPPPPTTHHHHHHHHHHHHHHH--TT--